Protein AF-Q0UZG3-F1 (afdb_monomer_lite)

Foldseek 3Di:
DVVVVPPDPDDPVDDDDDDDPLVLLVVLQLCQLALVCFDQDDDDCSVVDGGDRNLQQKWKAWDPPPVVVVVVCVVVDDDDDPQRDIFIDGDPVVVVVPPPDDPDDPPPVPVVVVVSRVSPSVNCRVDVVQVVPWDWDFDPVPDGRIITRGNRDNSDDPDDCPDPDPCNCPPPPVLVVQLVVLVVQLVVLVVQCVCLPDDDPDPVVSVVSNVVSVLSNVLSVVSNVLSVCVVVDVVSVVLVVCLVVVVDDPVSVVVVVVVCCSSPVPVVVVVVVVVVPDVPPDD

pLDDT: mean 78.88, std 18.78, range [39.28, 98.25]

Radius of gyration: 29.27 Å; chains: 1; bounding box: 68×39×90 Å

Secondary structure (DSSP, 8-state):
-TTTT---SS-TTS-----STTHHHHHHHHHHHSGGGSPPPPSTTGGG-PPPPGGGGEEEEE----HHHHHHHTTS-S-------EEEEE-HHHHHHHSSS------THHHHHHHHHHHHHHHHHH-HHHHTTSEEEE-TTTTT-EEEE--------SS-SSS--THHHHTTTHHHHHHHHHHHHHHHHHHHHHTTT---SSHHHHHHHHHHHHHHHHHHHHHHHHHHHHHH-HHHHHHHHHHHTT-S-HHHHHHHHHHHHHT-HHHHHHHHHHHS-------

Sequence (283 aa):
MYVIWWHKPRQVASPTILKGEWLGPLAAYMFLASRMSGEAPTGMMYMFRNATPELKKLAYYEETVHEKDIQQMIHRQDTAHTLTSGHFRPRPQLSSATHARIPSSPGPKSGTRAALLQLAVECVNLYPALHSRFIKSTDEASAHMTYFIPYATELVQPHSLDWPNAGLLRRTQSLIMGMVLWGASMAYGAIHVAAWHYFFPTPLEQLLWRLSSVWVTFCAAFWLVTNLLAHAFPIIDRVWVTYNERRLGWLGTFVITILCAICGPYVEVRTMTLCSYNPMEIV

Organism: Phaeosphaeria nodorum (strain SN15 / ATCC MYA-4574 / FGSC 10173) (NCBI:txid321614)

Structure (mmCIF, N/CA/C/O backbone):
data_AF-Q0UZG3-F1
#
_entry.id   AF-Q0UZG3-F1
#
loop_
_atom_site.group_PDB
_atom_site.id
_atom_site.type_symbol
_atom_site.label_atom_id
_atom_site.label_alt_id
_atom_site.label_comp_id
_atom_site.label_asym_id
_atom_site.label_entity_id
_atom_site.label_seq_id
_atom_site.pdbx_PDB_ins_code
_atom_site.Cartn_x
_atom_site.Cartn_y
_atom_site.Cartn_z
_atom_site.occupancy
_atom_site.B_iso_or_equiv
_atom_site.auth_seq_id
_atom_site.auth_comp_id
_atom_site.auth_asym_id
_atom_site.auth_atom_id
_atom_site.pdbx_PDB_model_num
ATOM 1 N N . MET A 1 1 ? 20.096 14.120 2.142 1.00 44.22 1 MET A N 1
ATOM 2 C CA . MET A 1 1 ? 18.627 13.990 2.290 1.00 44.22 1 MET A CA 1
ATOM 3 C C . MET A 1 1 ? 18.217 12.794 3.160 1.00 44.22 1 MET A C 1
ATOM 5 O O . MET A 1 1 ? 17.483 13.010 4.108 1.00 44.22 1 MET A O 1
ATOM 9 N N . TYR A 1 2 ? 18.745 11.576 2.958 1.00 44.53 2 TYR A N 1
ATOM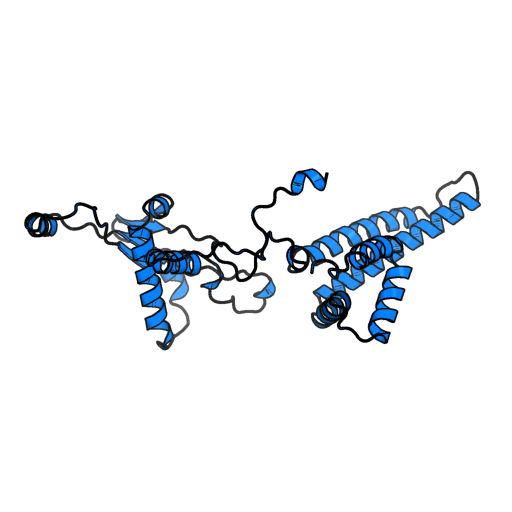 10 C CA . TYR A 1 2 ? 18.396 10.406 3.798 1.00 44.53 2 TYR A CA 1
ATOM 11 C C . TYR A 1 2 ? 18.905 10.432 5.258 1.00 44.53 2 TYR A C 1
ATOM 13 O O . TYR A 1 2 ? 18.284 9.824 6.120 1.00 44.53 2 TYR A O 1
ATOM 21 N N . VAL A 1 3 ? 19.987 11.161 5.560 1.00 48.41 3 VAL A N 1
ATOM 22 C CA . VAL A 1 3 ? 20.580 11.211 6.917 1.00 48.41 3 VAL A CA 1
ATOM 23 C C . VAL A 1 3 ? 19.730 12.027 7.907 1.00 48.41 3 VAL A C 1
ATOM 25 O O . VAL A 1 3 ? 19.720 11.743 9.098 1.00 48.41 3 VAL A O 1
ATOM 28 N N . ILE A 1 4 ? 18.951 12.998 7.418 1.00 50.03 4 ILE A N 1
ATOM 29 C CA . ILE A 1 4 ? 18.130 13.886 8.264 1.00 50.03 4 ILE A CA 1
ATOM 30 C C . ILE A 1 4 ? 16.776 13.233 8.612 1.00 50.03 4 ILE A C 1
ATOM 32 O O . ILE A 1 4 ? 16.142 13.592 9.599 1.00 50.03 4 ILE A O 1
ATOM 36 N N . TRP A 1 5 ? 16.354 12.204 7.866 1.00 49.56 5 TRP A N 1
ATOM 37 C CA . TRP A 1 5 ? 15.102 11.474 8.117 1.00 49.56 5 TRP A CA 1
ATOM 38 C C . TRP A 1 5 ? 15.252 10.338 9.153 1.00 49.56 5 TRP A C 1
ATOM 40 O O . TRP A 1 5 ? 14.301 9.608 9.429 1.00 49.56 5 TRP A O 1
ATOM 50 N N . TRP A 1 6 ? 16.441 10.164 9.743 1.00 51.41 6 TRP A N 1
ATOM 51 C CA . TRP A 1 6 ? 16.773 8.971 10.530 1.00 51.41 6 TRP A CA 1
ATOM 52 C C . TRP A 1 6 ? 16.496 9.059 12.034 1.00 51.41 6 TRP A C 1
ATOM 54 O O . TRP A 1 6 ? 16.733 8.088 12.751 1.00 51.41 6 TRP A O 1
ATOM 64 N N . HIS A 1 7 ? 15.906 10.146 12.537 1.00 48.81 7 HIS A N 1
ATOM 65 C CA . HIS A 1 7 ? 15.371 10.140 13.902 1.00 48.81 7 HIS A CA 1
ATOM 66 C C . HIS A 1 7 ? 13.991 9.455 13.937 1.00 48.81 7 HIS A C 1
ATOM 68 O O . HIS A 1 7 ? 12.989 10.022 14.366 1.00 48.81 7 HIS A O 1
ATOM 74 N N . LYS A 1 8 ? 13.915 8.218 13.425 1.00 49.41 8 LYS A N 1
ATOM 75 C CA . LYS A 1 8 ? 12.690 7.414 13.455 1.00 49.41 8 LYS A CA 1
ATOM 76 C C . LYS A 1 8 ? 12.519 6.857 14.878 1.00 49.41 8 LYS A C 1
ATOM 78 O O . LYS A 1 8 ? 13.442 6.212 15.382 1.00 49.41 8 LYS A O 1
ATOM 83 N N . PRO A 1 9 ? 11.393 7.107 15.565 1.00 47.41 9 PRO A N 1
ATOM 84 C CA . PRO A 1 9 ? 11.211 6.650 16.936 1.00 47.41 9 PRO A CA 1
ATOM 85 C C . PRO A 1 9 ? 11.153 5.112 16.992 1.00 47.41 9 PRO A C 1
ATOM 87 O O . PRO A 1 9 ? 10.310 4.498 16.348 1.00 47.41 9 PRO A O 1
ATOM 90 N N . ARG A 1 10 ? 12.073 4.541 17.786 1.00 50.75 10 ARG A N 1
ATOM 91 C CA . ARG A 1 10 ? 12.130 3.183 18.379 1.00 50.75 10 ARG A CA 1
ATOM 92 C C . ARG A 1 10 ? 11.999 1.976 17.434 1.00 50.75 10 ARG A C 1
ATOM 94 O O . ARG A 1 10 ? 10.920 1.634 16.982 1.00 50.75 10 ARG A O 1
ATOM 101 N N . GLN A 1 11 ? 13.126 1.285 17.230 1.00 53.44 11 GLN A N 1
ATOM 102 C CA . GLN A 1 11 ? 13.295 0.015 16.502 1.00 53.44 11 GLN A CA 1
ATOM 103 C C . GLN A 1 11 ? 12.205 -1.041 16.818 1.00 53.44 11 GLN A C 1
ATOM 105 O O . GLN A 1 11 ? 11.865 -1.235 17.981 1.00 53.44 11 GLN A O 1
ATOM 110 N N . VAL A 1 12 ? 11.741 -1.805 15.809 1.00 56.28 12 VAL A N 1
ATOM 111 C CA . VAL A 1 12 ? 10.801 -2.957 15.969 1.00 56.28 12 VAL A CA 1
ATOM 112 C C . VAL A 1 12 ? 11.278 -3.960 17.002 1.00 56.28 12 VAL A C 1
ATOM 114 O O . VAL A 1 12 ? 10.461 -4.607 17.645 1.00 56.28 12 VAL A O 1
ATOM 117 N N . ALA A 1 13 ? 12.599 -4.096 17.135 1.00 62.50 13 ALA A N 1
ATOM 118 C CA . ALA A 1 13 ? 13.224 -5.011 18.077 1.00 62.50 13 ALA A CA 1
ATOM 119 C C . ALA A 1 13 ? 12.830 -4.720 19.536 1.00 62.50 13 ALA A C 1
ATOM 121 O O . ALA A 1 13 ? 12.909 -5.612 20.374 1.00 62.50 13 ALA A O 1
ATOM 122 N N . SER A 1 14 ? 12.349 -3.505 19.821 1.00 71.88 14 SER A N 1
ATOM 123 C CA . SER A 1 14 ? 11.970 -3.064 21.160 1.00 71.88 14 SER A CA 1
ATOM 124 C C . SER A 1 14 ? 10.555 -2.473 21.151 1.00 71.88 14 SER A C 1
ATOM 126 O O . SER A 1 14 ? 10.398 -1.250 21.259 1.00 71.88 14 SER A O 1
ATOM 128 N N . PRO A 1 15 ? 9.502 -3.303 20.999 1.00 77.88 15 PRO A N 1
ATOM 129 C CA . PRO A 1 15 ? 8.129 -2.819 21.047 1.00 77.88 15 PRO A CA 1
ATOM 130 C C . PRO A 1 15 ? 7.853 -2.171 22.408 1.00 77.88 15 PRO A C 1
ATOM 132 O O . PRO A 1 15 ? 8.306 -2.646 23.449 1.00 77.88 15 PRO A O 1
ATOM 135 N N . THR A 1 16 ? 7.084 -1.080 22.417 1.00 80.94 16 THR A N 1
ATOM 136 C CA . THR A 1 16 ? 6.602 -0.520 23.686 1.00 80.94 16 THR A CA 1
ATOM 137 C C . THR A 1 16 ? 5.481 -1.416 24.194 1.00 80.94 16 THR A C 1
ATOM 139 O O . THR A 1 16 ? 4.384 -1.421 23.642 1.00 80.94 16 THR A O 1
ATOM 142 N N . ILE A 1 17 ? 5.781 -2.216 25.217 1.00 86.88 17 ILE A N 1
ATOM 143 C CA . ILE A 1 17 ? 4.813 -3.133 25.814 1.00 86.88 17 ILE A CA 1
ATOM 144 C C . ILE A 1 17 ? 3.912 -2.329 26.750 1.00 86.88 17 ILE A C 1
ATOM 146 O O . ILE A 1 17 ? 4.355 -1.860 27.797 1.00 86.88 17 ILE A O 1
ATOM 150 N N . LEU A 1 18 ? 2.646 -2.178 26.369 1.00 87.75 18 LEU A N 1
ATOM 151 C CA . LEU A 1 18 ? 1.618 -1.615 27.239 1.00 87.75 18 LEU A CA 1
ATOM 152 C C . LEU A 1 18 ? 1.095 -2.724 28.161 1.00 87.75 18 LEU A C 1
ATOM 154 O O . LEU A 1 18 ? 0.822 -3.831 27.700 1.00 87.75 18 LEU A O 1
ATOM 158 N N . LYS A 1 19 ? 0.987 -2.443 29.462 1.00 93.88 19 LYS A N 1
ATOM 159 C CA . LYS A 1 19 ? 0.453 -3.367 30.474 1.00 93.88 19 LYS A CA 1
ATOM 160 C C . LYS A 1 19 ? -0.445 -2.597 31.443 1.00 93.88 19 LYS A C 1
ATOM 162 O O . LYS A 1 19 ? -0.119 -1.467 31.801 1.00 93.88 19 LYS A O 1
ATOM 167 N N . GLY A 1 20 ? -1.534 -3.224 31.877 1.00 93.75 20 GLY A N 1
ATOM 168 C CA . GLY A 1 20 ? -2.458 -2.687 32.878 1.00 93.75 20 GLY A CA 1
ATOM 169 C C . GLY A 1 20 ? -3.919 -2.990 32.551 1.00 93.75 20 GLY A C 1
ATOM 170 O O . GLY A 1 20 ? -4.253 -3.251 31.398 1.00 93.75 20 GLY A O 1
ATOM 171 N N . GLU A 1 21 ? -4.785 -2.916 33.562 1.00 93.81 21 GLU A N 1
ATOM 172 C CA . GLU A 1 21 ? -6.231 -3.178 33.432 1.00 93.81 21 GLU A CA 1
ATOM 173 C C . GLU A 1 21 ? -6.920 -2.206 32.456 1.00 93.81 21 GLU A C 1
ATOM 175 O O . GLU A 1 21 ? -7.799 -2.593 31.691 1.00 93.81 21 GLU A O 1
ATOM 180 N N . TRP A 1 22 ? -6.435 -0.960 32.379 1.00 93.06 22 TRP A N 1
ATOM 181 C CA . TRP A 1 22 ? -6.925 0.066 31.448 1.00 93.06 22 TRP A CA 1
ATOM 182 C C . TRP A 1 22 ? -6.746 -0.298 29.965 1.00 93.06 22 TRP A C 1
ATOM 184 O O . TRP A 1 22 ? -7.403 0.275 29.090 1.00 93.06 22 TRP A O 1
ATOM 194 N N . LEU A 1 23 ? -5.854 -1.248 29.661 1.00 95.12 23 LEU A N 1
ATOM 195 C CA . LEU A 1 23 ? -5.542 -1.636 28.292 1.00 95.12 23 LEU A CA 1
ATOM 196 C C . LEU A 1 23 ? -6.683 -2.419 27.642 1.00 95.12 23 LEU A C 1
ATOM 198 O O . LEU A 1 23 ? -6.891 -2.270 26.442 1.00 95.12 23 LEU A O 1
ATOM 202 N N . GLY A 1 24 ? -7.420 -3.234 28.401 1.00 96.00 24 GLY A N 1
ATOM 203 C CA . GLY A 1 24 ? -8.529 -4.036 27.874 1.00 96.00 24 GLY A CA 1
ATOM 204 C C . GLY A 1 24 ? -9.625 -3.168 27.243 1.00 96.00 24 GLY A C 1
ATOM 205 O O . GLY A 1 24 ? -9.886 -3.310 26.042 1.00 96.00 24 GLY A O 1
ATOM 206 N N . PRO A 1 25 ? -10.205 -2.218 28.002 1.00 96.75 25 PRO A N 1
ATOM 207 C CA . PRO A 1 25 ? -11.155 -1.234 27.489 1.00 96.75 25 PRO A CA 1
ATOM 208 C C . PRO A 1 25 ? -10.619 -0.464 26.278 1.00 96.75 25 PRO A C 1
ATOM 210 O O . PRO A 1 25 ? -11.287 -0.370 25.244 1.00 96.75 25 PRO A O 1
ATOM 213 N N . LEU A 1 26 ? -9.381 0.038 26.367 1.00 95.62 26 LEU A N 1
ATOM 214 C CA . LEU A 1 26 ? -8.769 0.807 25.285 1.00 95.62 26 LEU A CA 1
ATOM 215 C C . LEU A 1 26 ? -8.585 -0.024 24.011 1.00 95.62 26 LEU A C 1
ATOM 217 O O . LEU A 1 26 ? -8.937 0.431 22.924 1.00 95.62 26 LEU A O 1
ATOM 221 N N . ALA A 1 27 ? -8.085 -1.252 24.129 1.00 95.69 27 ALA A N 1
ATOM 222 C CA . ALA A 1 27 ? -7.891 -2.155 23.001 1.00 95.69 27 ALA A CA 1
ATOM 223 C C . ALA A 1 27 ? -9.225 -2.538 22.348 1.00 95.69 27 ALA A C 1
ATOM 225 O O . ALA A 1 27 ? -9.310 -2.563 21.119 1.00 95.69 27 ALA A O 1
ATOM 226 N N . ALA A 1 28 ? -10.275 -2.776 23.142 1.00 96.19 28 ALA A N 1
ATOM 227 C CA . ALA A 1 28 ? -11.617 -3.044 22.633 1.00 96.19 28 ALA A CA 1
ATOM 228 C C . ALA A 1 28 ? -12.162 -1.852 21.830 1.00 96.19 28 ALA A C 1
ATOM 230 O O . ALA A 1 28 ? -12.617 -2.033 20.696 1.00 96.19 28 ALA A O 1
ATOM 231 N N . TYR A 1 29 ? -12.042 -0.629 22.362 1.00 96.44 29 TYR A N 1
ATOM 232 C CA . TYR A 1 29 ? -12.427 0.588 21.645 1.00 96.44 29 TYR A CA 1
ATOM 233 C C . TYR A 1 29 ? -11.624 0.754 20.349 1.00 96.44 29 TYR A C 1
ATOM 235 O O . TYR A 1 29 ? -12.204 0.941 19.277 1.00 96.44 29 TYR A O 1
ATOM 243 N N . MET A 1 30 ? -10.293 0.641 20.417 1.00 95.62 30 MET A N 1
ATOM 244 C CA . MET A 1 30 ? -9.413 0.772 19.253 1.00 95.62 30 MET A CA 1
ATOM 245 C C . MET A 1 30 ? -9.752 -0.265 18.175 1.00 95.62 30 MET A C 1
ATOM 247 O O . MET A 1 30 ? -9.819 0.080 16.994 1.00 95.62 30 MET A O 1
ATOM 251 N N . PHE A 1 31 ? -10.014 -1.517 18.558 1.00 95.62 31 PHE A N 1
ATOM 252 C CA . PHE A 1 31 ? -10.421 -2.582 17.643 1.00 95.62 31 PHE A CA 1
ATOM 253 C C . PHE A 1 31 ? -11.754 -2.265 16.948 1.00 95.62 31 PHE A C 1
ATOM 255 O O . PHE A 1 31 ? -11.829 -2.324 15.718 1.00 95.62 31 PHE A O 1
ATOM 262 N N . LEU A 1 32 ? -12.782 -1.862 17.705 1.00 95.75 32 LEU A N 1
ATOM 263 C CA . LEU A 1 32 ? -14.107 -1.510 17.174 1.00 95.75 32 LEU A CA 1
ATOM 264 C C . LEU A 1 32 ? -14.084 -0.257 16.288 1.00 95.75 32 LEU A C 1
ATOM 266 O O . LEU A 1 32 ? -14.815 -0.181 15.296 1.00 95.75 32 LEU A O 1
ATOM 270 N N . ALA A 1 33 ? -13.236 0.720 16.617 1.00 95.38 33 ALA A N 1
ATOM 271 C CA . ALA A 1 33 ? -13.012 1.920 15.811 1.00 95.38 33 ALA A CA 1
ATOM 272 C C . ALA A 1 33 ? -12.325 1.608 14.472 1.00 95.38 33 ALA A C 1
ATOM 274 O O . ALA A 1 33 ? -12.492 2.357 13.506 1.00 95.38 33 ALA A O 1
ATOM 275 N N . SER A 1 34 ? -11.598 0.490 14.409 1.00 94.62 34 SER A N 1
ATOM 276 C CA . SER A 1 34 ? -10.757 0.099 13.282 1.00 94.62 34 SER A CA 1
ATOM 277 C C . SER A 1 34 ? -11.448 -0.852 12.318 1.00 94.62 34 SER A C 1
ATOM 279 O O . SER A 1 34 ? -12.380 -1.582 12.654 1.00 94.62 34 SER A O 1
ATOM 281 N N . ARG A 1 35 ? -10.931 -0.902 11.089 1.00 91.12 35 ARG A N 1
ATOM 282 C CA . ARG A 1 35 ? -11.469 -1.736 10.004 1.00 91.12 35 ARG A CA 1
ATOM 283 C C . ARG A 1 35 ? -11.391 -3.234 10.286 1.00 91.12 35 ARG A C 1
ATOM 285 O O . ARG A 1 35 ? -12.122 -3.993 9.664 1.00 91.12 35 ARG A O 1
ATOM 292 N N . MET A 1 36 ? -10.536 -3.638 11.224 1.00 90.00 36 MET A N 1
ATOM 293 C CA . MET A 1 36 ? -10.399 -5.024 11.673 1.00 90.00 36 MET A CA 1
ATOM 294 C C . MET A 1 36 ? -11.664 -5.592 12.319 1.00 90.00 36 MET A C 1
ATOM 296 O O . MET A 1 36 ? -11.883 -6.794 12.224 1.00 90.00 36 MET A O 1
ATOM 300 N N . SER A 1 37 ? -12.487 -4.753 12.955 1.00 92.62 37 SER A N 1
ATOM 301 C CA . SER A 1 37 ? -13.791 -5.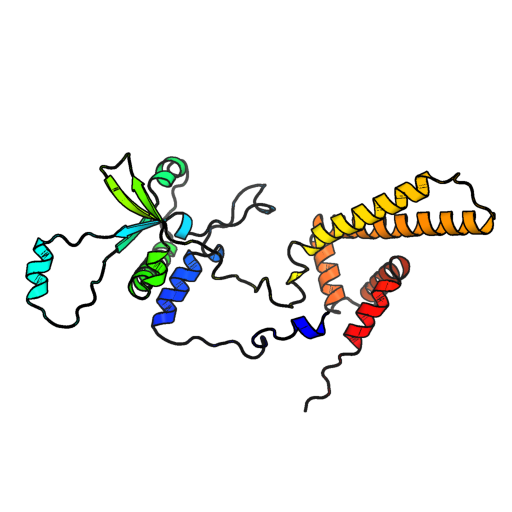186 13.472 1.00 92.62 37 SER A CA 1
ATOM 302 C C . SER A 1 37 ? -14.832 -5.356 12.363 1.00 92.62 37 SER A C 1
ATOM 304 O O . SER A 1 37 ? -15.799 -6.092 12.517 1.00 92.62 37 SER A O 1
ATOM 306 N N . GLY A 1 38 ? -14.644 -4.679 11.229 1.00 89.06 38 GLY A N 1
ATOM 307 C CA . GLY A 1 38 ? -15.609 -4.656 10.143 1.00 89.06 38 GLY A CA 1
ATOM 308 C C . GLY A 1 38 ? -15.730 -5.989 9.410 1.00 89.06 38 GLY A C 1
ATOM 309 O O . GLY A 1 38 ? -14.743 -6.673 9.145 1.00 89.06 38 GLY A O 1
ATOM 310 N N . GLU A 1 39 ? -16.949 -6.313 8.988 1.00 85.69 39 GLU A N 1
ATOM 311 C CA . GLU A 1 39 ? -17.186 -7.418 8.061 1.00 85.69 39 GLU A CA 1
ATOM 312 C C . GLU A 1 39 ? -16.514 -7.132 6.712 1.00 85.69 39 GLU A C 1
ATOM 314 O O . GLU A 1 39 ? -16.571 -6.009 6.190 1.00 85.69 39 GLU A O 1
ATOM 319 N N . ALA A 1 40 ? -15.878 -8.157 6.139 1.00 80.12 40 ALA A N 1
ATOM 320 C CA . ALA A 1 40 ? -15.316 -8.059 4.802 1.00 80.12 40 ALA A CA 1
ATOM 321 C C . ALA A 1 40 ? -16.447 -7.762 3.800 1.00 80.12 40 ALA A C 1
ATOM 323 O O . ALA A 1 40 ? -17.489 -8.423 3.849 1.00 80.12 40 ALA A O 1
ATOM 324 N N . PRO A 1 41 ? -16.277 -6.777 2.899 1.00 82.25 41 PRO A N 1
ATOM 325 C CA . PRO A 1 41 ? -17.299 -6.478 1.908 1.00 82.25 41 PRO A CA 1
ATOM 326 C C . PRO A 1 41 ? -17.546 -7.713 1.039 1.00 82.25 41 PRO A C 1
ATOM 328 O O . PRO A 1 41 ? -16.608 -8.341 0.555 1.00 82.25 41 PRO A O 1
ATOM 331 N N . THR A 1 42 ? -18.812 -8.060 0.839 1.00 78.88 42 THR A N 1
ATOM 332 C CA . THR A 1 42 ? -19.225 -9.154 -0.042 1.00 78.88 42 THR A CA 1
ATOM 333 C C . THR A 1 42 ? -19.537 -8.624 -1.446 1.00 78.88 42 THR A C 1
ATOM 335 O O . THR A 1 42 ? -19.927 -7.468 -1.623 1.00 78.88 42 THR A O 1
ATOM 338 N N . GLY A 1 43 ? -19.359 -9.468 -2.466 1.00 82.25 43 GLY A N 1
ATOM 339 C CA . GLY A 1 43 ? -19.699 -9.160 -3.862 1.00 82.25 43 GLY A CA 1
ATOM 340 C C . GLY A 1 43 ? -18.505 -8.811 -4.754 1.00 82.25 43 GLY A C 1
ATOM 341 O O . GLY A 1 43 ? -17.383 -8.673 -4.291 1.00 82.25 43 GLY A O 1
ATOM 342 N N . MET A 1 44 ? -18.753 -8.663 -6.059 1.00 74.44 44 MET A N 1
ATOM 343 C CA . MET A 1 44 ? -17.720 -8.601 -7.111 1.00 74.44 44 MET A CA 1
ATOM 344 C C . MET A 1 44 ? -16.714 -7.441 -6.965 1.00 74.44 44 MET A C 1
ATOM 346 O O . MET A 1 44 ? -15.578 -7.548 -7.409 1.00 74.44 44 MET A O 1
ATOM 350 N N . MET A 1 45 ? -17.102 -6.355 -6.289 1.00 70.94 45 MET A N 1
ATOM 351 C CA . MET A 1 45 ? -16.257 -5.173 -6.058 1.00 70.94 45 MET A CA 1
ATOM 352 C C . MET A 1 45 ? -15.510 -5.198 -4.712 1.00 70.94 45 MET A C 1
ATOM 354 O O . MET A 1 45 ? -14.989 -4.167 -4.281 1.00 70.94 45 MET A O 1
ATOM 358 N N . TYR A 1 46 ? -15.454 -6.343 -4.020 1.00 74.75 46 TYR A N 1
ATOM 359 C CA . TYR A 1 46 ? -14.799 -6.447 -2.709 1.00 74.75 46 TYR A CA 1
ATOM 360 C C . TYR A 1 46 ? -13.318 -6.046 -2.740 1.00 74.75 46 TYR A C 1
ATOM 362 O O . TYR A 1 46 ? -12.811 -5.516 -1.757 1.00 74.75 46 TYR A O 1
ATOM 370 N N . MET A 1 47 ? -12.646 -6.230 -3.881 1.00 64.38 47 MET A N 1
ATOM 371 C CA . MET A 1 47 ? -11.233 -5.890 -4.067 1.00 64.38 47 MET A CA 1
ATOM 372 C C . MET A 1 47 ? -10.949 -4.384 -3.921 1.00 64.38 47 MET A C 1
ATOM 374 O O . MET A 1 47 ? -9.855 -4.003 -3.517 1.00 64.38 47 MET A O 1
ATOM 378 N N . PHE A 1 48 ? -11.938 -3.528 -4.195 1.00 73.50 48 PHE A N 1
ATOM 379 C CA . PHE A 1 48 ? -11.800 -2.067 -4.135 1.00 73.50 48 PHE A CA 1
ATOM 380 C C . PHE A 1 48 ? -12.467 -1.448 -2.907 1.00 73.50 48 PHE A C 1
ATOM 382 O O . PHE A 1 48 ? -12.405 -0.234 -2.707 1.00 73.50 48 PHE A O 1
ATOM 389 N N . ARG A 1 49 ? -13.149 -2.260 -2.090 1.00 74.94 49 ARG A N 1
ATOM 390 C CA . ARG A 1 49 ? -13.883 -1.781 -0.924 1.00 74.94 49 ARG A CA 1
ATOM 391 C C . ARG A 1 49 ? -13.184 -2.158 0.364 1.00 74.94 49 ARG A C 1
ATOM 393 O O . ARG A 1 49 ? -12.731 -3.271 0.592 1.00 74.94 49 ARG A O 1
ATOM 400 N N . ASN A 1 50 ? -13.167 -1.176 1.243 1.00 82.00 50 ASN A N 1
ATOM 401 C CA . ASN A 1 50 ? -12.580 -1.277 2.554 1.00 82.00 50 ASN A CA 1
ATOM 402 C C . ASN A 1 50 ? -13.652 -1.703 3.568 1.00 82.00 50 ASN A C 1
ATOM 404 O O . ASN A 1 50 ? -14.741 -1.130 3.572 1.00 82.00 50 ASN A O 1
ATOM 408 N N . ALA A 1 51 ? -13.351 -2.689 4.426 1.00 87.12 51 ALA A N 1
ATOM 409 C CA . ALA A 1 51 ? -14.239 -3.079 5.526 1.00 87.12 51 ALA A CA 1
ATOM 410 C C . ALA A 1 51 ? -14.597 -1.857 6.388 1.00 87.12 51 ALA A C 1
ATOM 412 O O . ALA A 1 51 ? -13.720 -1.067 6.751 1.00 87.12 51 ALA A O 1
ATOM 413 N N . THR A 1 52 ? -15.885 -1.682 6.683 1.00 89.62 52 THR A N 1
ATOM 414 C CA . THR A 1 52 ? -16.383 -0.573 7.505 1.00 89.62 52 THR A CA 1
ATOM 415 C C . THR A 1 52 ? -16.266 -0.937 8.986 1.00 89.62 52 THR A C 1
ATOM 417 O O . THR A 1 52 ? -16.864 -1.947 9.365 1.00 89.62 52 THR A O 1
ATOM 420 N N . PRO A 1 53 ? -15.577 -0.137 9.822 1.00 93.06 53 PRO A N 1
ATOM 421 C CA . PRO A 1 53 ? -15.474 -0.398 11.259 1.00 93.06 53 PRO A CA 1
ATOM 422 C C . PRO A 1 53 ? -16.843 -0.557 11.923 1.00 93.06 53 PRO A C 1
ATOM 424 O O . PRO A 1 53 ? -17.781 0.166 11.570 1.00 93.06 53 PRO A O 1
ATOM 427 N N . GLU A 1 54 ? -16.960 -1.456 12.902 1.00 92.88 54 GLU A N 1
ATOM 428 C CA . GLU A 1 54 ? -18.221 -1.671 13.623 1.00 92.88 54 GLU A CA 1
ATOM 429 C C . GLU A 1 54 ? -18.708 -0.399 14.309 1.00 92.88 54 GLU A C 1
ATOM 431 O O . GLU A 1 54 ? -19.888 -0.062 14.213 1.00 92.8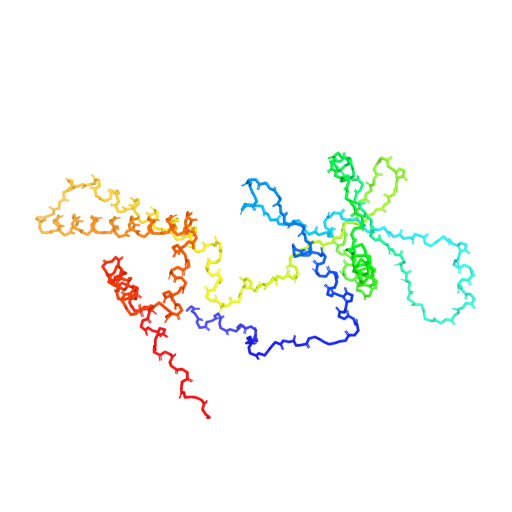8 54 GLU A O 1
ATOM 436 N N . LEU A 1 55 ? -17.798 0.359 14.921 1.00 94.06 55 LEU A N 1
ATOM 437 C CA . LEU A 1 55 ? -18.131 1.579 15.651 1.00 94.06 55 LEU A CA 1
ATOM 438 C C . LEU A 1 55 ? -18.790 2.641 14.755 1.00 94.06 55 LEU A C 1
ATOM 440 O O . LEU A 1 55 ? -19.626 3.412 15.216 1.00 94.06 55 LEU A O 1
ATOM 444 N N . LYS A 1 56 ? -18.507 2.632 13.443 1.00 93.62 56 LYS A N 1
ATOM 445 C CA . LYS A 1 56 ? -19.145 3.533 12.467 1.00 93.62 56 LYS A CA 1
ATOM 446 C C . LYS A 1 56 ? -20.639 3.232 12.272 1.00 93.62 56 LYS A C 1
ATOM 448 O O . LYS A 1 56 ? -21.389 4.126 11.883 1.00 93.62 56 LYS A O 1
ATOM 453 N N . LYS A 1 57 ? -21.071 1.995 12.543 1.00 93.06 57 LYS A N 1
ATOM 454 C CA . LYS A 1 57 ? -22.478 1.558 12.489 1.00 93.06 57 LYS A CA 1
ATOM 455 C C . LYS A 1 57 ? -23.244 1.896 13.778 1.00 93.06 57 LYS A C 1
ATOM 457 O O . LYS A 1 57 ? -24.467 1.763 13.816 1.00 93.06 57 LYS A O 1
ATOM 462 N N . LEU A 1 58 ? -22.534 2.321 14.823 1.00 94.69 58 LEU A N 1
ATOM 463 C CA . LEU A 1 58 ? -23.074 2.567 16.154 1.00 94.69 58 LEU A CA 1
ATOM 464 C C . LEU A 1 58 ? -23.177 4.071 16.449 1.00 94.69 58 LEU A C 1
ATOM 466 O O . LEU A 1 58 ? -22.595 4.922 15.766 1.00 94.69 58 LEU A O 1
ATOM 470 N N . ALA A 1 59 ? -23.964 4.376 17.470 1.00 95.00 59 ALA A N 1
ATOM 471 C CA . ALA A 1 59 ? -24.099 5.664 18.123 1.00 95.00 59 ALA A CA 1
ATOM 472 C C . ALA A 1 59 ? -24.030 5.441 19.639 1.00 95.00 59 ALA A C 1
ATOM 474 O O . ALA A 1 59 ? -24.484 4.408 20.136 1.00 95.00 59 ALA A O 1
ATOM 475 N N . TYR A 1 60 ? -23.427 6.385 20.349 1.00 95.19 60 TYR A N 1
ATOM 476 C CA . TYR A 1 60 ? -23.350 6.406 21.802 1.00 95.19 60 TYR A CA 1
ATOM 477 C C . TYR A 1 60 ? -24.512 7.226 22.355 1.00 95.19 60 TYR A C 1
ATOM 479 O O . TYR A 1 60 ? -24.749 8.350 21.906 1.00 95.19 60 TYR A O 1
ATOM 487 N N . TYR A 1 61 ? -25.241 6.656 23.304 1.00 92.81 61 TYR A N 1
ATOM 488 C CA . TYR A 1 61 ? -26.363 7.299 23.972 1.00 92.81 61 TYR A CA 1
ATOM 489 C C . TYR A 1 61 ? -25.991 7.505 25.426 1.00 92.81 61 TYR A C 1
ATOM 491 O O . TYR A 1 61 ? -25.579 6.563 26.100 1.00 92.81 61 TYR A O 1
ATOM 499 N N . GLU A 1 62 ? -26.123 8.741 25.879 1.00 91.44 62 GLU A N 1
ATOM 500 C CA . GLU A 1 62 ? -25.887 9.107 27.266 1.00 91.44 62 GLU A CA 1
ATOM 501 C C . GLU A 1 62 ? -27.193 8.927 28.038 1.00 91.44 62 GLU A C 1
ATOM 503 O O . GLU A 1 62 ? -28.248 9.410 27.617 1.00 91.44 62 GLU A O 1
ATOM 508 N N . GLU A 1 63 ? -27.148 8.191 29.143 1.00 83.62 63 GLU A N 1
ATOM 509 C CA . GLU A 1 63 ? -28.283 8.093 30.047 1.00 83.62 63 GLU A CA 1
ATOM 510 C C . GLU A 1 63 ? -28.280 9.341 30.920 1.00 83.62 63 GLU A C 1
ATOM 512 O O . GLU A 1 63 ? -27.428 9.526 31.789 1.00 83.62 63 GLU A O 1
ATOM 517 N N . THR A 1 64 ? -29.248 10.225 30.688 1.00 71.81 64 THR A N 1
ATOM 518 C CA . THR A 1 64 ? -29.536 11.295 31.637 1.00 71.81 64 THR A CA 1
ATOM 519 C C . THR A 1 64 ? -30.047 10.639 32.912 1.00 71.81 64 THR A C 1
ATOM 521 O O . THR A 1 64 ? -31.212 10.236 32.969 1.00 71.81 64 THR A O 1
ATOM 524 N N . VAL A 1 65 ? -29.176 10.492 33.912 1.00 65.56 65 VAL A N 1
ATOM 525 C CA . VAL A 1 65 ? -29.576 10.048 35.249 1.00 65.56 65 VAL A CA 1
ATOM 526 C C . VAL A 1 65 ? -30.677 10.994 35.712 1.00 65.56 65 VAL A C 1
ATOM 528 O O . VAL A 1 65 ? -30.467 12.201 35.836 1.00 65.56 65 VAL A O 1
ATOM 531 N N . HIS A 1 66 ? -31.885 10.459 35.868 1.00 61.06 66 HIS A N 1
ATOM 532 C CA . HIS A 1 66 ? -33.032 11.260 36.251 1.00 61.06 66 HIS A CA 1
ATOM 533 C C . HIS A 1 66 ? -32.806 11.747 37.687 1.00 61.06 66 HIS A C 1
ATOM 535 O O . HIS A 1 66 ? -32.407 10.979 38.558 1.00 61.06 66 HIS A O 1
ATOM 541 N N . GLU A 1 67 ? -33.067 13.026 37.943 1.00 54.66 67 GLU A N 1
ATOM 542 C CA . GLU A 1 67 ? -32.762 13.737 39.198 1.00 54.66 67 GLU A CA 1
ATOM 543 C C . GLU A 1 67 ? -33.290 13.037 40.473 1.00 54.66 67 GLU A C 1
ATOM 545 O O . GLU A 1 67 ? -32.763 13.225 41.569 1.00 54.66 67 GLU A O 1
ATOM 550 N N . LYS A 1 68 ? -34.286 12.154 40.326 1.00 56.41 68 LYS A N 1
ATOM 551 C CA . LYS A 1 68 ? -34.853 11.335 41.407 1.00 56.41 68 LYS A CA 1
ATOM 552 C C . LYS A 1 68 ? -33.910 10.239 41.927 1.00 56.41 68 LYS A C 1
ATOM 554 O O . LYS A 1 68 ? -33.945 9.953 43.120 1.00 56.41 68 LYS A O 1
ATOM 559 N N . ASP A 1 69 ? -33.034 9.687 41.089 1.00 58.66 69 ASP A N 1
ATOM 560 C CA . ASP A 1 69 ? -32.048 8.675 41.507 1.00 58.66 69 ASP A CA 1
ATOM 561 C C . ASP A 1 69 ? -30.823 9.320 42.176 1.00 58.66 69 ASP A C 1
ATOM 563 O O . ASP A 1 69 ? -30.180 8.733 43.050 1.00 58.66 69 ASP A O 1
ATOM 567 N N . ILE A 1 70 ? -30.547 10.583 41.832 1.00 60.66 70 ILE A N 1
ATOM 568 C CA . ILE A 1 70 ? -29.460 11.379 42.412 1.00 60.66 70 ILE A CA 1
ATOM 569 C C . ILE A 1 70 ? -29.699 11.599 43.914 1.00 60.66 70 ILE A C 1
ATOM 571 O O . ILE A 1 70 ? -28.763 11.484 44.704 1.00 60.66 70 ILE A O 1
ATOM 575 N N . GLN A 1 71 ? -30.948 11.817 44.346 1.00 57.66 71 GLN A N 1
ATOM 576 C CA . GLN A 1 71 ? -31.268 11.968 45.773 1.00 57.66 71 GLN A CA 1
ATOM 577 C C . GLN A 1 71 ? -31.031 10.690 46.594 1.00 57.66 71 GLN A C 1
ATOM 579 O O . GLN A 1 71 ? -30.658 10.786 47.762 1.00 57.66 71 GLN A O 1
ATOM 584 N N . GLN A 1 72 ? -31.177 9.499 46.001 1.00 60.19 72 GLN A N 1
ATOM 585 C CA . GLN A 1 72 ? -30.841 8.239 46.677 1.00 60.19 72 GLN A CA 1
ATOM 586 C C . GLN A 1 72 ? -29.331 7.951 46.673 1.00 60.19 72 GLN A C 1
ATOM 588 O O . GLN A 1 72 ? -28.820 7.386 47.641 1.00 60.19 72 GLN A O 1
ATOM 593 N N . MET A 1 73 ? -28.594 8.372 45.638 1.00 54.97 73 MET A N 1
ATOM 594 C CA . MET A 1 73 ? -27.131 8.222 45.577 1.00 54.97 73 MET A CA 1
ATOM 595 C C . MET A 1 73 ? -26.368 9.199 46.481 1.00 54.97 73 MET A C 1
ATOM 597 O O . MET A 1 73 ? -25.332 8.820 47.022 1.00 54.97 73 MET A O 1
ATOM 601 N N . ILE A 1 74 ? -26.877 10.415 46.713 1.00 57.47 74 ILE A N 1
ATOM 602 C CA . ILE A 1 74 ? -26.232 11.415 47.590 1.00 57.47 74 ILE A CA 1
ATOM 603 C C . ILE A 1 74 ? -26.054 10.899 49.029 1.00 57.47 74 ILE A C 1
ATOM 605 O O . ILE A 1 74 ? -25.128 11.320 49.720 1.00 57.47 74 ILE A O 1
ATOM 609 N N . HIS A 1 75 ? -26.866 9.935 49.479 1.00 54.56 75 HIS A N 1
ATOM 610 C CA . HIS A 1 75 ? -26.710 9.365 50.819 1.00 54.56 75 HIS A CA 1
ATOM 611 C C . HIS A 1 75 ? -25.564 8.340 50.939 1.00 54.56 75 HIS A C 1
ATOM 613 O O . HIS A 1 75 ? -25.240 7.903 52.042 1.00 54.56 75 HIS A O 1
ATOM 619 N N . ARG A 1 76 ? -24.920 7.974 49.825 1.00 55.66 76 ARG A N 1
ATOM 620 C CA . ARG A 1 76 ? -23.817 7.010 49.754 1.00 55.66 76 ARG A CA 1
ATOM 621 C C . ARG A 1 76 ? -22.534 7.731 49.319 1.00 55.66 76 ARG A C 1
ATOM 623 O O . ARG A 1 76 ? -22.016 7.515 48.230 1.00 55.66 76 ARG A O 1
ATOM 630 N N . GLN A 1 77 ? -22.063 8.649 50.162 1.00 53.75 77 GLN A N 1
ATOM 631 C CA . GLN A 1 77 ? -20.784 9.339 49.978 1.00 53.75 77 GLN A CA 1
ATOM 632 C C . GLN A 1 77 ? -19.629 8.332 50.002 1.00 53.75 77 GLN A C 1
ATOM 634 O O . GLN A 1 77 ? -19.330 7.770 51.047 1.00 53.75 77 GLN A O 1
ATOM 639 N N . ASP A 1 78 ? -19.004 8.108 48.847 1.00 47.69 78 ASP A N 1
ATOM 640 C CA . ASP A 1 78 ? -17.567 8.327 48.667 1.00 47.69 78 ASP A CA 1
ATOM 641 C C . ASP A 1 78 ? -17.202 8.259 47.172 1.00 47.69 78 ASP A C 1
ATOM 643 O O . ASP A 1 78 ? -17.680 7.407 46.426 1.00 47.69 78 ASP A O 1
ATOM 647 N N . THR A 1 79 ? -16.324 9.172 46.741 1.00 49.62 79 THR A N 1
ATOM 648 C CA . THR A 1 79 ? -15.770 9.374 45.378 1.00 49.62 79 THR A CA 1
ATOM 649 C C . THR A 1 79 ? -16.708 9.926 44.290 1.00 49.62 79 THR A C 1
ATOM 651 O O . THR A 1 79 ? -17.301 9.214 43.484 1.00 49.62 79 THR A O 1
ATOM 654 N N . ALA A 1 80 ? -16.743 11.260 44.202 1.00 44.34 80 ALA A N 1
ATOM 655 C CA . ALA A 1 80 ? -17.335 12.017 43.104 1.00 44.34 80 ALA A CA 1
ATOM 656 C C . ALA A 1 80 ? -16.462 11.959 41.833 1.00 44.34 80 ALA A C 1
ATOM 658 O O . ALA A 1 80 ? -15.639 12.837 41.581 1.00 44.34 80 ALA A O 1
ATOM 659 N N . HIS A 1 81 ? -16.686 10.945 41.003 1.00 53.03 81 HIS A N 1
ATOM 660 C CA . HIS A 1 81 ? -16.562 11.077 39.555 1.00 53.03 81 HIS A CA 1
ATOM 661 C C . HIS A 1 81 ? -17.977 10.961 38.993 1.00 53.03 81 HIS A C 1
ATOM 663 O O . HIS A 1 81 ? -18.663 9.976 39.255 1.00 53.03 81 HIS A O 1
ATOM 669 N N . THR A 1 82 ? -18.446 11.975 38.267 1.00 52.66 82 THR A N 1
ATOM 670 C CA . THR A 1 82 ? -19.698 11.917 37.507 1.00 52.66 82 THR A CA 1
ATOM 671 C C . THR A 1 82 ? -19.578 10.805 36.465 1.00 52.66 82 THR A C 1
ATOM 673 O O . THR A 1 82 ? -19.085 11.021 35.362 1.00 52.66 82 THR A O 1
ATOM 676 N N . LEU A 1 83 ? -19.974 9.588 36.840 1.00 57.16 83 LEU A N 1
ATOM 677 C CA . LEU A 1 83 ? -20.116 8.453 35.939 1.00 57.16 83 LEU A CA 1
ATOM 678 C C . LEU A 1 83 ? -21.309 8.741 35.033 1.00 57.16 83 LEU A C 1
ATOM 680 O O . LEU A 1 83 ? -22.454 8.436 35.362 1.00 57.16 83 LEU A O 1
ATOM 684 N N . THR A 1 84 ? -21.045 9.369 33.895 1.00 65.69 84 THR A N 1
ATOM 685 C CA . THR A 1 84 ? -21.986 9.391 32.784 1.00 65.69 84 THR A CA 1
ATOM 686 C C . THR A 1 84 ? -22.120 7.956 32.279 1.00 65.69 84 THR A C 1
ATOM 688 O O . THR A 1 84 ? -21.267 7.431 31.570 1.00 65.69 84 THR A O 1
ATOM 691 N N . SER A 1 85 ? -23.173 7.271 32.730 1.00 79.88 85 SER A N 1
ATOM 692 C CA . SER A 1 85 ? -23.550 5.968 32.188 1.00 79.88 85 SER A CA 1
ATOM 693 C C . SER A 1 85 ? -24.045 6.185 30.765 1.00 79.88 85 SER A C 1
ATOM 695 O O . SER A 1 85 ? -24.912 7.021 30.513 1.00 79.88 85 SER A O 1
ATOM 697 N N . GLY A 1 86 ? -23.482 5.464 29.809 1.00 89.81 86 GLY A N 1
ATOM 698 C CA . GLY A 1 86 ? -23.964 5.486 28.440 1.00 89.81 86 GLY A CA 1
ATOM 699 C C . GLY A 1 86 ? -23.733 4.148 27.774 1.00 89.81 86 GLY A C 1
ATOM 700 O O . GLY A 1 86 ? -23.076 3.260 28.314 1.00 89.81 86 GLY A O 1
ATOM 701 N N . HIS A 1 87 ? -24.320 3.966 26.601 1.00 93.69 87 HIS A N 1
ATOM 702 C CA . HIS A 1 87 ? -24.271 2.687 25.911 1.00 93.69 87 HIS A CA 1
ATOM 703 C C . HIS A 1 87 ? -24.295 2.863 24.390 1.00 93.69 87 HIS A C 1
ATOM 705 O O . HIS A 1 87 ? -24.861 3.812 23.845 1.00 93.69 87 HIS A O 1
ATOM 711 N N . PHE A 1 88 ? -23.677 1.921 23.676 1.00 94.00 88 PHE A N 1
ATOM 712 C CA . PHE A 1 88 ? -23.695 1.905 22.214 1.00 94.00 88 PHE A CA 1
ATOM 713 C C . PHE A 1 88 ? -24.947 1.197 21.681 1.00 94.00 88 PHE A C 1
ATOM 715 O O . PHE A 1 88 ? -25.240 0.067 22.072 1.00 94.00 88 PHE A O 1
ATOM 722 N N . ARG A 1 89 ? -25.652 1.814 20.723 1.00 91.75 89 ARG A N 1
ATOM 723 C CA . ARG A 1 89 ? -26.716 1.166 19.926 1.00 91.75 89 ARG A CA 1
ATOM 724 C C . ARG A 1 89 ? -26.522 1.412 18.428 1.00 91.75 89 ARG A C 1
ATOM 726 O O . ARG A 1 89 ? -25.774 2.317 18.055 1.00 91.75 89 ARG A O 1
ATOM 733 N N . PRO A 1 90 ? -27.175 0.631 17.547 1.00 91.69 90 PRO A N 1
ATOM 734 C CA . PRO A 1 90 ? -27.208 0.928 16.118 1.00 91.69 90 PRO A CA 1
ATOM 735 C C . PRO A 1 90 ? -27.682 2.359 15.836 1.00 91.69 90 PRO A C 1
ATOM 737 O O . PRO A 1 90 ? -28.551 2.892 16.529 1.00 91.69 90 PRO A O 1
ATOM 740 N N . ARG A 1 91 ? -27.094 2.990 14.817 1.00 89.25 91 ARG A N 1
ATOM 741 C CA . ARG A 1 91 ? -27.463 4.351 14.413 1.00 89.25 91 ARG A CA 1
ATOM 742 C C . ARG A 1 91 ? -28.879 4.381 13.804 1.00 89.25 91 ARG A C 1
ATOM 744 O O . ARG A 1 91 ? -29.145 3.541 12.941 1.00 89.25 91 ARG A O 1
ATOM 751 N N . PRO A 1 92 ? -29.728 5.380 14.126 1.00 83.25 92 PRO A N 1
ATOM 752 C CA . PRO A 1 92 ? -31.109 5.448 13.631 1.00 83.25 92 PRO A CA 1
ATOM 753 C C . PRO A 1 92 ? -31.212 5.386 12.099 1.00 83.25 92 PRO A C 1
ATOM 755 O O . PRO A 1 92 ? -31.981 4.603 11.550 1.00 83.25 92 PRO A O 1
ATOM 758 N N . GLN A 1 93 ? -30.349 6.126 11.392 1.00 68.88 93 GLN A N 1
ATOM 759 C CA . GLN A 1 93 ? -30.363 6.208 9.925 1.00 68.88 93 GLN A CA 1
ATOM 760 C C . GLN A 1 93 ? -29.956 4.910 9.200 1.00 68.88 93 GLN A C 1
ATOM 762 O O . GLN A 1 93 ? -30.253 4.754 8.018 1.00 68.88 93 GLN A O 1
ATOM 767 N N . LEU A 1 94 ? -29.274 3.971 9.869 1.00 61.53 94 LEU A N 1
ATOM 768 C CA . LEU A 1 94 ? -28.827 2.719 9.239 1.00 61.53 94 LEU A CA 1
ATOM 769 C C . LEU A 1 94 ? -29.877 1.598 9.341 1.00 61.53 94 LEU A C 1
ATOM 771 O O . LEU A 1 94 ? -29.846 0.647 8.552 1.00 61.53 94 LEU A O 1
ATOM 775 N N . SER A 1 95 ? -30.819 1.721 10.280 1.00 54.94 95 SER A N 1
ATOM 776 C CA . SER A 1 95 ? -31.878 0.734 10.510 1.00 54.94 95 SER A CA 1
ATOM 777 C C . SER A 1 95 ? -32.873 0.668 9.349 1.00 54.94 95 SER A C 1
ATOM 779 O O . SER A 1 95 ? -33.301 -0.426 8.986 1.00 54.94 95 SER A O 1
ATOM 781 N N . SER A 1 96 ? -33.165 1.788 8.679 1.00 50.41 96 SER A N 1
ATOM 782 C CA . SER A 1 96 ? -34.115 1.818 7.555 1.00 50.41 96 SER A CA 1
ATOM 783 C C . SER A 1 96 ? -33.600 1.108 6.296 1.00 50.41 96 SER A C 1
ATOM 785 O O . SER A 1 96 ? -34.392 0.587 5.519 1.00 50.41 96 SER A O 1
ATOM 787 N N . ALA A 1 97 ? -32.278 1.046 6.095 1.00 50.00 97 ALA A N 1
ATOM 788 C CA . ALA A 1 97 ? -31.674 0.417 4.915 1.00 50.00 97 ALA A CA 1
ATOM 789 C C . ALA A 1 97 ? -31.305 -1.067 5.116 1.00 50.00 97 ALA A C 1
ATOM 791 O O . ALA A 1 97 ? -31.151 -1.794 4.138 1.00 50.00 97 ALA A O 1
ATOM 792 N N . THR A 1 98 ? -31.166 -1.529 6.366 1.00 48.19 98 THR A N 1
ATOM 793 C CA . THR A 1 98 ? -30.600 -2.862 6.676 1.00 48.19 98 THR A CA 1
ATOM 794 C C . THR A 1 98 ? -31.660 -3.906 7.059 1.00 48.19 98 THR A C 1
ATOM 796 O O . THR A 1 98 ? -31.353 -5.091 7.140 1.00 48.19 98 THR A O 1
ATOM 799 N N . HIS A 1 99 ? -32.929 -3.520 7.240 1.00 44.16 99 HIS A N 1
ATOM 800 C CA . HIS A 1 99 ? -33.992 -4.474 7.595 1.00 44.16 99 HIS A CA 1
ATOM 801 C C . HIS A 1 99 ? -34.491 -5.358 6.436 1.00 44.16 99 HIS A C 1
ATOM 803 O O . HIS A 1 99 ? -35.233 -6.311 6.670 1.00 44.16 99 HIS A O 1
ATOM 809 N N . ALA A 1 100 ? -34.052 -5.117 5.198 1.00 39.28 100 ALA A N 1
ATOM 810 C CA . ALA A 1 100 ? -34.335 -6.002 4.075 1.00 39.28 100 ALA A CA 1
ATOM 811 C C . ALA A 1 100 ? -33.140 -6.932 3.813 1.00 39.28 100 ALA A C 1
ATOM 813 O O . ALA A 1 100 ? -32.180 -6.544 3.154 1.00 39.28 100 ALA A O 1
ATOM 814 N N . ARG A 1 101 ? -33.282 -8.193 4.246 1.00 43.78 101 ARG A N 1
ATOM 815 C CA . ARG A 1 101 ? -32.400 -9.360 4.011 1.00 43.78 101 ARG A CA 1
ATOM 816 C C . ARG A 1 101 ? -31.267 -9.526 5.028 1.00 43.78 101 ARG A C 1
ATOM 818 O O . ARG A 1 101 ? -30.164 -9.045 4.823 1.00 43.78 101 ARG A O 1
ATOM 825 N N . ILE A 1 102 ? -31.531 -10.317 6.069 1.00 41.66 102 ILE A N 1
ATOM 826 C CA . ILE A 1 102 ? -30.887 -11.620 6.352 1.00 41.66 102 ILE A CA 1
ATOM 827 C C . ILE A 1 102 ? -31.400 -12.085 7.733 1.00 41.66 102 ILE A C 1
ATOM 829 O O . ILE A 1 102 ? -31.239 -11.354 8.709 1.00 41.66 102 ILE A O 1
ATOM 833 N N . PRO A 1 103 ? -31.990 -13.287 7.868 1.00 41.53 103 PRO A N 1
ATOM 834 C CA . PRO A 1 103 ? -32.199 -13.894 9.174 1.00 41.53 103 PRO A CA 1
ATOM 835 C C . PRO A 1 103 ? -30.839 -14.390 9.678 1.00 41.53 103 PRO A C 1
ATOM 837 O O . PRO A 1 103 ? -30.398 -15.493 9.361 1.00 41.53 103 PRO A O 1
ATOM 840 N N . SER A 1 104 ? -30.120 -13.549 10.416 1.00 44.50 104 SER A N 1
ATOM 841 C CA . SER A 1 104 ? -28.893 -13.964 11.090 1.00 44.50 104 SER A CA 1
ATOM 842 C C . SER A 1 104 ? -29.272 -14.747 12.344 1.00 44.50 104 SER A C 1
ATOM 844 O O . SER A 1 104 ? -29.671 -14.166 13.351 1.00 44.50 104 SER A O 1
ATOM 846 N N . SER A 1 105 ? -29.154 -16.071 12.267 1.00 39.47 105 SER A N 1
ATOM 847 C CA . SER A 1 105 ? -29.121 -16.953 13.437 1.00 39.47 105 SER A CA 1
ATOM 848 C C . SER A 1 105 ? -28.153 -16.386 14.496 1.00 39.47 105 SER A C 1
ATOM 850 O O . SER A 1 105 ? -27.042 -15.982 14.125 1.00 39.47 105 SER A O 1
ATOM 852 N N . PRO A 1 106 ? -28.531 -16.313 15.789 1.00 44.09 106 PRO A N 1
ATOM 853 C CA . PRO A 1 106 ? -27.664 -15.808 16.847 1.00 44.09 106 PRO A CA 1
ATOM 854 C C . PRO A 1 106 ? -26.563 -16.835 17.119 1.00 44.09 106 PRO A C 1
ATOM 856 O O . PRO A 1 106 ? -26.668 -17.697 17.986 1.00 44.09 106 PRO A O 1
ATOM 859 N N . GLY A 1 107 ? -25.495 -16.775 16.329 1.00 43.06 107 GLY A N 1
ATOM 860 C CA . GLY A 1 107 ? -24.308 -17.580 16.569 1.00 43.06 107 GLY A CA 1
ATOM 861 C C . GLY A 1 107 ? -23.596 -17.179 17.873 1.00 43.06 107 GLY A C 1
ATOM 862 O O . GLY A 1 107 ? -23.823 -16.087 18.406 1.00 43.06 107 GLY A O 1
ATOM 863 N N . PRO A 1 108 ? -22.631 -17.992 18.339 1.00 50.03 108 PRO A N 1
ATOM 864 C CA . PRO A 1 108 ? -21.827 -17.753 19.552 1.00 50.03 108 PRO A CA 1
ATOM 865 C C . PRO A 1 108 ? -21.038 -16.423 19.568 1.00 50.03 108 PRO A C 1
ATOM 867 O O . PRO A 1 108 ? -20.462 -16.049 20.584 1.00 50.03 108 PRO A O 1
ATOM 870 N N . LYS A 1 109 ? -21.049 -15.667 18.462 1.00 57.06 109 LYS A N 1
ATOM 871 C CA . LYS A 1 109 ? -20.476 -14.318 18.317 1.00 57.06 109 LYS A CA 1
ATOM 872 C C . LYS A 1 109 ? -21.223 -13.229 19.103 1.00 57.06 109 LYS A C 1
ATOM 874 O O . LYS A 1 109 ? -20.680 -12.145 19.294 1.00 57.06 109 LYS A O 1
ATOM 879 N N . SER A 1 110 ? -22.457 -13.482 19.550 1.00 65.62 110 SER A N 1
ATOM 880 C CA . SER A 1 110 ? -23.255 -12.470 20.260 1.00 65.62 110 SER A CA 1
ATOM 881 C C . SER A 1 110 ? -22.653 -12.091 21.619 1.00 65.62 110 SER A C 1
ATOM 883 O O . SER A 1 110 ? -22.634 -10.914 21.973 1.00 65.62 110 SER A O 1
ATOM 885 N N . GLY A 1 111 ? -22.130 -13.072 22.365 1.00 79.81 111 GLY A N 1
ATOM 886 C CA . GLY A 1 111 ? -21.576 -12.842 23.705 1.00 79.81 111 GLY A CA 1
ATOM 887 C C . GLY A 1 111 ? -20.261 -12.062 23.681 1.00 79.81 111 GLY A C 1
ATOM 888 O O . GLY A 1 111 ? -20.099 -11.094 24.420 1.00 79.81 111 GLY A O 1
ATOM 889 N N . THR A 1 112 ? -19.347 -12.421 22.775 1.00 86.88 112 THR A N 1
ATOM 890 C CA . THR A 1 112 ? -18.057 -11.727 22.633 1.00 86.88 112 THR A CA 1
ATOM 891 C C . THR A 1 112 ? -18.232 -10.288 22.161 1.00 86.88 112 THR A C 1
ATOM 893 O O . THR A 1 112 ? -17.558 -9.390 22.659 1.00 86.88 112 THR A O 1
ATOM 896 N N . ARG A 1 113 ? -19.177 -10.043 21.246 1.00 89.56 113 ARG A N 1
ATOM 897 C CA . ARG A 1 113 ? -19.495 -8.692 20.776 1.00 89.56 113 ARG A CA 1
ATOM 898 C C . ARG A 1 113 ? -20.074 -7.816 21.885 1.00 89.56 113 ARG A C 1
ATOM 900 O O . ARG A 1 113 ? -19.659 -6.670 22.012 1.00 89.56 113 ARG A O 1
ATOM 907 N N . ALA A 1 114 ? -20.994 -8.342 22.694 1.00 90.94 114 ALA A N 1
ATOM 908 C CA . ALA A 1 114 ? -21.550 -7.603 23.827 1.00 90.94 114 ALA A CA 1
ATOM 909 C C . ALA A 1 114 ? -20.462 -7.220 24.845 1.00 90.94 114 ALA A C 1
ATOM 911 O O . ALA A 1 114 ? -20.391 -6.061 25.247 1.00 90.94 114 ALA A O 1
ATOM 912 N N . ALA A 1 115 ? -19.562 -8.153 25.173 1.00 93.88 115 ALA A N 1
ATOM 913 C CA . ALA A 1 115 ? -18.428 -7.889 26.059 1.00 93.88 115 ALA A CA 1
ATOM 914 C C . ALA A 1 115 ? -17.475 -6.817 25.494 1.00 93.88 115 ALA A C 1
ATOM 916 O O . ALA A 1 115 ? -17.066 -5.913 26.216 1.00 93.88 115 ALA A O 1
ATOM 917 N N . LEU A 1 116 ? -17.166 -6.859 24.190 1.00 94.25 116 LEU A N 1
ATOM 918 C CA . LEU A 1 116 ? -16.348 -5.830 23.533 1.00 94.25 116 LEU A CA 1
ATOM 919 C C . LEU A 1 116 ? -17.005 -4.447 23.570 1.00 94.25 116 LEU A C 1
ATOM 921 O O . LEU A 1 116 ? -16.320 -3.450 23.786 1.00 94.25 116 LEU A O 1
ATOM 925 N N . LEU A 1 117 ? -18.323 -4.375 23.364 1.00 94.94 117 LEU A N 1
ATOM 926 C CA . LEU A 1 117 ? -19.061 -3.116 23.450 1.00 94.94 117 LEU A CA 1
ATOM 927 C C . LEU A 1 117 ? -19.074 -2.567 24.876 1.00 94.94 117 LEU A C 1
ATOM 929 O O . LEU A 1 117 ? -18.899 -1.366 25.050 1.00 94.94 117 LEU A O 1
ATOM 933 N N . GLN A 1 118 ? -19.225 -3.429 25.881 1.00 95.25 118 GLN A N 1
ATOM 934 C CA . GLN A 1 118 ? -19.154 -3.035 27.287 1.00 95.25 118 GLN A CA 1
ATOM 935 C C . GLN A 1 118 ? -17.769 -2.478 27.644 1.00 95.25 118 GLN A C 1
ATOM 937 O O . GLN A 1 118 ? -17.679 -1.390 28.203 1.00 95.25 118 GLN A O 1
ATOM 942 N N . LEU A 1 119 ? -16.695 -3.160 27.235 1.00 96.19 119 LEU A N 1
ATOM 943 C CA . LEU A 1 119 ? -15.320 -2.675 27.401 1.00 96.19 119 LEU A CA 1
ATOM 944 C C . LEU A 1 119 ? -15.085 -1.345 26.669 1.00 96.19 119 LEU A C 1
ATOM 946 O O . LEU A 1 119 ? -14.380 -0.470 27.161 1.00 96.19 119 LEU A O 1
ATOM 950 N N . ALA A 1 120 ? -15.693 -1.149 25.498 1.00 95.94 120 ALA A N 1
ATOM 951 C CA . ALA A 1 120 ? -15.592 0.118 24.784 1.00 95.94 120 ALA A CA 1
ATOM 952 C C . ALA A 1 120 ? -16.345 1.259 25.485 1.00 95.94 120 ALA A C 1
ATOM 954 O O . ALA A 1 120 ? -15.862 2.387 25.463 1.00 95.94 120 ALA A O 1
ATOM 955 N N . VAL A 1 121 ? -17.493 0.988 26.115 1.00 95.25 121 VAL A N 1
ATOM 956 C CA . VAL A 1 121 ? -18.192 1.964 26.973 1.00 95.25 121 VAL A CA 1
ATOM 957 C C . VAL A 1 121 ? -17.318 2.328 28.168 1.00 95.25 121 VAL A C 1
ATOM 959 O O . VAL A 1 121 ? -17.098 3.506 28.434 1.00 95.25 121 VAL A O 1
ATOM 962 N N . GLU A 1 122 ? -16.759 1.325 28.844 1.00 95.25 122 GLU A N 1
ATOM 963 C CA . GLU A 1 122 ? -15.839 1.529 29.963 1.00 95.25 122 GLU A CA 1
ATOM 964 C C . GLU A 1 122 ? -14.651 2.412 29.557 1.00 95.25 122 GLU A C 1
ATOM 966 O O . GLU A 1 122 ? -14.286 3.335 30.279 1.00 95.25 122 GLU A O 1
ATOM 971 N N . CYS A 1 123 ? -14.104 2.211 28.355 1.00 95.25 123 CYS A N 1
ATOM 972 C CA . CYS A 1 123 ? -13.040 3.047 27.806 1.00 95.25 123 CYS A CA 1
ATOM 973 C C . CYS A 1 123 ? -13.459 4.515 27.639 1.00 95.25 123 CYS A C 1
ATOM 975 O O . CYS A 1 123 ? -12.697 5.412 27.996 1.00 95.25 123 CYS A O 1
ATOM 977 N N . VAL A 1 124 ? -14.658 4.773 27.112 1.00 94.69 124 VAL A N 1
ATOM 978 C CA . VAL A 1 124 ? -15.179 6.142 26.946 1.00 94.69 124 VAL A CA 1
ATOM 979 C C . VAL A 1 124 ? -15.309 6.837 28.300 1.00 94.69 124 VAL A C 1
ATOM 981 O O . VAL A 1 124 ? -14.937 8.004 28.418 1.00 94.69 124 VAL A O 1
ATOM 984 N N . ASN A 1 125 ? -15.745 6.104 29.325 1.00 92.81 125 ASN A N 1
ATOM 985 C CA . ASN A 1 125 ? -15.867 6.618 30.688 1.00 92.81 125 ASN A CA 1
ATOM 986 C C . ASN A 1 125 ? -14.496 6.876 31.332 1.00 92.81 125 ASN A C 1
ATOM 988 O O . ASN A 1 125 ? -14.311 7.883 32.012 1.00 92.81 125 ASN A O 1
ATOM 992 N N . LEU A 1 126 ? -13.517 5.997 31.090 1.00 93.69 126 LEU A N 1
ATOM 993 C CA . LEU A 1 126 ? -12.162 6.113 31.640 1.00 93.69 126 LEU A CA 1
ATOM 994 C C . LEU A 1 126 ? -11.361 7.249 30.977 1.00 93.69 126 LEU A C 1
ATOM 996 O O . LEU A 1 126 ? -10.509 7.862 31.620 1.00 93.69 126 LEU A O 1
ATOM 1000 N N . TYR A 1 127 ? -11.651 7.571 29.711 1.00 93.44 127 TYR A N 1
ATOM 1001 C CA . TYR A 1 127 ? -10.934 8.583 28.930 1.00 93.44 127 TYR A CA 1
ATOM 1002 C C . TYR A 1 127 ? -11.868 9.672 28.365 1.00 93.44 127 TYR A C 1
ATOM 1004 O O . TYR A 1 127 ? -12.232 9.629 27.185 1.00 93.44 127 TYR A O 1
ATOM 1012 N N . PRO A 1 128 ? -12.150 10.748 29.127 1.00 91.06 128 PRO A N 1
ATOM 1013 C CA . PRO A 1 128 ? -12.996 11.861 28.675 1.00 91.06 128 PRO A CA 1
ATOM 1014 C C . PRO A 1 128 ? -12.511 12.546 27.385 1.00 91.06 128 PRO A C 1
ATOM 1016 O O . PRO A 1 128 ? -13.304 13.100 26.625 1.00 91.06 128 PRO A O 1
ATOM 1019 N N . ALA A 1 129 ? -11.206 12.480 27.098 1.00 91.94 129 ALA A N 1
ATOM 1020 C CA . ALA A 1 129 ? -10.621 12.989 25.858 1.00 91.94 129 ALA A CA 1
ATOM 1021 C C . ALA A 1 129 ? -11.071 12.219 24.599 1.00 91.94 129 ALA A C 1
ATOM 1023 O O . ALA A 1 129 ? -11.013 12.762 23.496 1.00 91.94 129 ALA A O 1
ATOM 1024 N N . LEU A 1 130 ? -11.508 10.960 24.732 1.00 92.44 130 LEU A N 1
ATOM 1025 C CA . LEU A 1 130 ? -12.159 10.234 23.639 1.00 92.44 130 LEU A CA 1
ATOM 1026 C C . LEU A 1 130 ? -13.579 10.756 23.429 1.00 92.44 130 LEU A C 1
ATOM 1028 O O . LEU A 1 130 ? -13.965 11.018 22.291 1.00 92.44 130 LEU A O 1
ATOM 1032 N N . HIS A 1 131 ? -14.320 10.959 24.521 1.00 91.50 131 HIS A N 1
ATOM 1033 C CA . HIS A 1 131 ? -15.690 11.462 24.478 1.00 91.50 131 HIS A CA 1
ATOM 1034 C C . HIS A 1 131 ? -15.777 12.864 23.860 1.00 91.50 131 HIS A C 1
ATOM 1036 O O . HIS A 1 131 ? -16.645 13.123 23.032 1.00 91.50 131 HIS A O 1
ATOM 1042 N N . SER A 1 132 ? -14.826 13.753 24.164 1.00 92.94 132 SER A N 1
ATOM 1043 C CA . SER A 1 132 ? -14.788 15.109 23.592 1.00 92.94 132 SER A CA 1
ATOM 1044 C C . SER A 1 132 ? -14.615 15.143 22.068 1.00 92.94 132 SER A C 1
ATOM 1046 O O . SER A 1 132 ? -14.882 16.166 21.441 1.00 92.94 132 SER A O 1
ATOM 1048 N N . ARG A 1 133 ? -14.189 14.032 21.452 1.00 94.00 133 ARG A N 1
ATOM 1049 C CA . ARG A 1 133 ? -14.080 13.880 19.994 1.00 94.00 133 ARG A CA 1
ATOM 1050 C C . ARG A 1 133 ? -15.360 13.371 19.339 1.00 94.00 133 ARG A C 1
ATOM 1052 O O . ARG A 1 133 ? -15.389 13.229 18.115 1.00 94.00 133 ARG A O 1
ATOM 1059 N N . PHE A 1 134 ? -16.386 13.039 20.115 1.00 95.38 134 PHE A N 1
ATOM 1060 C CA . PHE A 1 134 ? -17.633 12.538 19.562 1.00 95.38 134 PHE A CA 1
ATOM 1061 C C . PHE A 1 134 ? -18.435 13.682 18.948 1.00 95.38 134 PHE A C 1
ATOM 1063 O O . PHE A 1 134 ? -18.480 14.797 19.466 1.00 95.38 134 PHE A O 1
ATOM 1070 N N . ILE A 1 135 ? -19.094 13.396 17.827 1.00 95.44 135 ILE A N 1
ATOM 1071 C CA . ILE A 1 135 ? -19.908 14.389 17.124 1.00 95.44 135 ILE A CA 1
ATOM 1072 C C . ILE A 1 135 ? -21.341 14.263 17.626 1.00 95.44 135 ILE A C 1
ATOM 1074 O O . ILE A 1 135 ? -21.982 13.230 17.425 1.00 95.44 135 ILE A O 1
ATOM 1078 N N . LYS A 1 136 ? -21.847 15.312 18.276 1.00 94.25 136 LYS A N 1
ATOM 1079 C CA . LYS A 1 136 ? -23.240 15.381 18.723 1.00 94.25 136 LYS A CA 1
ATOM 1080 C C . LYS A 1 136 ? -24.176 15.412 17.512 1.00 94.25 136 LYS A C 1
ATOM 1082 O O . LYS A 1 136 ? -23.956 16.174 16.573 1.00 94.25 136 LYS A O 1
ATOM 1087 N N . SER A 1 137 ? -25.218 14.593 17.540 1.00 92.12 137 SER A N 1
ATOM 1088 C CA . SER A 1 137 ? -26.260 14.530 16.522 1.00 92.12 137 SER A CA 1
ATOM 1089 C C . SER A 1 137 ? -27.626 14.384 17.192 1.00 92.12 137 SER A C 1
ATOM 1091 O O . SER A 1 137 ? -27.742 13.838 18.290 1.00 92.12 137 SER A O 1
ATOM 1093 N N . THR A 1 138 ? -28.662 14.904 16.547 1.00 88.88 138 THR A N 1
ATOM 1094 C CA . THR A 1 138 ? -30.037 14.861 17.047 1.00 88.88 138 THR A CA 1
ATOM 1095 C C . THR A 1 138 ? -30.893 14.174 15.999 1.00 88.88 138 THR A C 1
ATOM 1097 O O . THR A 1 138 ? -30.766 14.463 14.810 1.00 88.88 138 THR A O 1
ATOM 1100 N N . ASP A 1 139 ? -31.724 13.229 16.430 1.00 81.94 139 ASP A N 1
ATOM 1101 C CA . ASP A 1 139 ? -32.697 12.600 15.543 1.00 81.94 139 ASP A CA 1
ATOM 1102 C C . ASP A 1 139 ? -33.956 13.473 15.453 1.00 81.94 139 ASP A C 1
ATOM 1104 O O . ASP A 1 139 ? -34.667 13.658 16.443 1.00 81.94 139 ASP A O 1
ATOM 1108 N N . GLU A 1 140 ? -34.227 14.020 14.267 1.00 78.44 140 GLU A N 1
ATOM 1109 C CA . GLU A 1 140 ? -35.436 14.810 14.005 1.00 78.44 140 GLU A CA 1
ATOM 1110 C C . GLU A 1 140 ? -36.702 13.940 14.022 1.00 78.44 140 GLU A C 1
ATOM 1112 O O . GLU A 1 140 ? -37.775 14.426 14.374 1.00 78.44 140 GLU A O 1
ATOM 1117 N N . ALA A 1 141 ? -36.585 12.648 13.690 1.00 73.44 141 ALA A N 1
ATOM 1118 C CA . ALA A 1 141 ? -37.725 11.739 13.591 1.00 73.44 141 ALA A CA 1
ATOM 1119 C C . ALA A 1 141 ? -38.181 11.196 14.957 1.00 73.44 141 ALA A C 1
ATOM 1121 O O . ALA A 1 141 ? -39.369 10.954 15.167 1.00 73.44 141 ALA A O 1
ATOM 1122 N N . SER A 1 142 ? -37.248 11.025 15.895 1.00 66.44 142 SER A N 1
ATOM 1123 C CA . SER A 1 142 ? -37.489 10.397 17.198 1.00 66.44 142 SER A CA 1
ATOM 1124 C C . SER A 1 142 ? -37.366 11.428 18.322 1.00 66.44 142 SER A C 1
ATOM 1126 O O . SER A 1 142 ? -36.360 11.467 19.026 1.00 66.44 142 SER A O 1
ATOM 1128 N N . ALA A 1 143 ? -38.374 12.296 18.461 1.00 64.19 143 ALA A N 1
ATOM 1129 C CA . ALA A 1 143 ? -38.636 13.134 19.643 1.00 64.19 143 ALA A CA 1
ATOM 1130 C C . ALA A 1 143 ? -37.386 13.675 20.388 1.00 64.19 143 ALA A C 1
ATOM 1132 O O . ALA A 1 143 ? -37.258 13.513 21.599 1.00 64.19 143 ALA A O 1
ATOM 1133 N N . HIS A 1 144 ? -36.463 14.321 19.662 1.00 70.00 144 HIS A N 1
ATOM 1134 C CA . HIS A 1 144 ? -35.301 15.039 20.216 1.00 70.00 144 HIS A CA 1
ATOM 1135 C C . HIS A 1 144 ? -34.305 14.166 21.000 1.00 70.00 144 HIS A C 1
ATOM 1137 O O . HIS A 1 144 ? -33.580 14.664 21.868 1.00 70.00 144 HIS A O 1
ATOM 1143 N N . MET A 1 145 ? -34.204 12.872 20.686 1.00 82.81 145 MET A N 1
ATOM 1144 C CA . MET A 1 145 ? -33.162 12.045 21.286 1.00 82.81 145 MET A CA 1
ATOM 1145 C C . MET A 1 145 ? -31.789 12.483 20.762 1.00 82.81 145 MET A C 1
ATOM 1147 O O . MET A 1 145 ? -31.493 12.427 19.565 1.00 82.81 145 MET A O 1
ATOM 1151 N N . THR A 1 146 ? -30.953 12.964 21.679 1.00 89.56 146 THR A N 1
ATOM 1152 C CA . THR A 1 146 ? -29.570 13.342 21.390 1.00 89.56 146 THR A CA 1
ATOM 1153 C C . THR A 1 146 ? -28.693 12.102 21.471 1.00 89.56 146 THR A C 1
ATOM 1155 O O . THR A 1 146 ? -28.773 11.340 22.432 1.00 89.56 146 THR A O 1
ATOM 1158 N N . TYR A 1 147 ? -27.840 11.908 20.473 1.00 92.88 147 TYR A N 1
ATOM 1159 C CA . TYR A 1 147 ? -26.850 10.842 20.461 1.00 92.88 147 TYR A CA 1
ATOM 1160 C C . TYR A 1 147 ? -25.511 11.355 19.951 1.00 92.88 147 TYR A C 1
ATOM 1162 O O . TYR A 1 147 ? -25.401 12.408 19.321 1.00 92.88 147 TYR A O 1
ATOM 1170 N N . PHE A 1 148 ? -24.468 10.589 20.218 1.00 94.94 148 PHE A N 1
ATOM 1171 C CA . PHE A 1 148 ? -23.105 10.942 19.877 1.00 94.94 148 PHE A CA 1
ATOM 1172 C C . PHE A 1 148 ? -22.551 9.946 18.869 1.00 94.94 148 PHE A C 1
ATOM 1174 O O . PHE A 1 148 ? -22.667 8.729 19.018 1.00 94.94 148 PHE A O 1
ATOM 1181 N N . ILE A 1 149 ? -21.951 10.460 17.804 1.00 94.56 149 ILE A N 1
ATOM 1182 C CA . ILE A 1 149 ? -21.286 9.649 16.796 1.00 94.56 149 ILE A CA 1
ATOM 1183 C C . ILE A 1 149 ? -19.842 9.432 17.257 1.00 94.56 149 ILE A C 1
ATOM 1185 O O . ILE A 1 149 ? -19.076 10.400 17.313 1.00 94.56 149 ILE A O 1
ATOM 1189 N N . PRO A 1 150 ? -19.459 8.183 17.574 1.00 94.56 150 PRO A N 1
ATOM 1190 C CA . PRO A 1 150 ? -18.118 7.891 18.047 1.00 94.56 150 PRO A CA 1
ATOM 1191 C C . PRO A 1 150 ? -17.067 8.103 16.955 1.00 94.56 150 PRO A C 1
ATOM 1193 O O . PRO A 1 150 ? -17.312 7.907 15.759 1.00 94.56 150 PRO A O 1
ATOM 1196 N N . TYR A 1 151 ? -15.860 8.461 17.386 1.00 91.44 151 TYR A N 1
ATOM 1197 C CA . TYR A 1 151 ? -14.713 8.644 16.504 1.00 91.44 151 TYR A CA 1
ATOM 1198 C C . TYR A 1 151 ? -14.182 7.285 16.019 1.00 91.44 151 TYR A C 1
ATOM 1200 O O . TYR A 1 151 ? -13.497 6.575 16.757 1.00 91.44 151 TYR A O 1
ATOM 1208 N N . ALA A 1 152 ? -14.495 6.927 14.770 1.00 89.06 152 ALA A N 1
ATOM 1209 C CA . ALA A 1 152 ? -14.059 5.686 14.128 1.00 89.06 152 ALA A CA 1
ATOM 1210 C C . ALA A 1 152 ? -12.905 5.951 13.147 1.00 89.06 152 ALA A C 1
ATOM 1212 O O . ALA A 1 152 ? -13.109 6.525 12.075 1.00 89.06 152 ALA A O 1
ATOM 1213 N N . THR A 1 153 ? -11.695 5.522 13.512 1.00 87.25 153 THR A N 1
ATOM 1214 C CA . THR A 1 153 ? -10.484 5.607 12.679 1.00 87.25 153 THR A CA 1
ATOM 1215 C C . THR A 1 153 ? -9.641 4.344 12.797 1.00 87.25 153 THR A C 1
ATOM 1217 O O . THR A 1 153 ? -9.880 3.499 13.655 1.00 87.25 153 THR A O 1
ATOM 1220 N N . GLU A 1 154 ? -8.656 4.192 11.915 1.00 86.62 154 GLU A N 1
ATOM 1221 C CA . GLU A 1 154 ? -7.820 2.995 11.815 1.00 86.62 154 GLU A CA 1
ATOM 1222 C C . GLU A 1 154 ? -6.723 2.961 12.901 1.00 86.62 154 GLU A C 1
ATOM 1224 O O . GLU A 1 154 ? -5.536 3.064 12.613 1.00 86.62 154 GLU A O 1
ATOM 1229 N N . LEU A 1 155 ? -7.147 2.852 14.166 1.00 88.38 155 LEU A N 1
ATOM 1230 C CA . LEU A 1 155 ? -6.292 2.832 15.363 1.00 88.38 155 LEU A CA 1
ATOM 1231 C C . LEU A 1 155 ? -5.529 1.510 15.540 1.00 88.38 155 LEU A C 1
ATOM 1233 O O . LEU A 1 155 ? -4.471 1.481 16.162 1.00 88.38 155 LEU A O 1
ATOM 1237 N N . VAL A 1 156 ? -6.066 0.418 15.001 1.00 89.06 156 VAL A N 1
ATOM 1238 C CA . VAL A 1 156 ? -5.465 -0.915 14.964 1.00 89.06 156 VAL A CA 1
ATOM 1239 C C . VAL A 1 156 ? -5.407 -1.358 13.516 1.00 89.06 156 VAL A C 1
ATOM 1241 O O . VAL A 1 156 ? -6.417 -1.392 12.808 1.00 89.06 156 VAL A O 1
ATOM 1244 N N . GLN A 1 157 ? -4.211 -1.736 13.093 1.00 82.38 157 GLN A N 1
ATOM 1245 C CA . GLN A 1 157 ? -3.962 -2.321 11.790 1.00 82.38 157 GLN A CA 1
ATOM 1246 C C . GLN A 1 157 ? -3.316 -3.688 11.985 1.00 82.38 157 GLN A C 1
ATOM 1248 O O . GLN A 1 157 ? -2.514 -3.861 12.904 1.00 82.38 157 GLN A O 1
ATOM 1253 N N . PRO A 1 158 ? -3.597 -4.661 11.105 1.00 77.25 158 PRO A N 1
ATOM 1254 C CA . PRO A 1 158 ? -2.954 -5.965 11.195 1.00 77.25 158 PRO A CA 1
ATOM 1255 C C . PRO A 1 158 ? -1.453 -5.892 10.859 1.00 77.25 158 PRO A C 1
ATOM 1257 O O . PRO A 1 158 ? -0.719 -6.843 11.098 1.00 77.25 158 PRO A O 1
ATOM 1260 N N . HIS A 1 159 ? -1.002 -4.784 10.257 1.00 69.19 159 HIS A N 1
ATOM 1261 C CA . HIS A 1 159 ? 0.379 -4.540 9.846 1.00 69.19 159 HIS A CA 1
ATOM 1262 C C . HIS A 1 159 ? 0.639 -3.029 9.907 1.00 69.19 159 HIS A C 1
ATOM 1264 O O . HIS A 1 159 ? -0.268 -2.251 9.632 1.00 69.19 159 HIS A O 1
ATOM 1270 N N . SER A 1 160 ? 1.858 -2.604 10.225 1.00 64.56 160 SER A N 1
ATOM 1271 C CA . SER A 1 160 ? 2.218 -1.185 10.278 1.00 64.56 160 SER A CA 1
ATOM 1272 C C . SER A 1 160 ? 2.432 -0.598 8.873 1.00 64.56 160 SER A C 1
ATOM 1274 O O . SER A 1 160 ? 3.338 -1.021 8.156 1.00 64.56 160 SER A O 1
ATOM 1276 N N . LEU A 1 161 ? 1.602 0.382 8.484 1.00 55.94 161 LEU A N 1
ATOM 1277 C CA . LEU A 1 161 ? 1.640 1.048 7.168 1.00 55.94 161 LEU A CA 1
ATOM 1278 C C . LEU A 1 161 ? 2.731 2.115 6.992 1.00 55.94 161 LEU A C 1
ATOM 1280 O O . LEU A 1 161 ? 2.963 2.509 5.858 1.00 55.94 161 LEU A O 1
ATOM 1284 N N . ASP A 1 162 ? 3.431 2.529 8.055 1.00 56.25 162 ASP A N 1
ATOM 1285 C CA . ASP A 1 162 ? 4.528 3.525 7.981 1.00 56.25 162 ASP A CA 1
ATOM 1286 C C . ASP A 1 162 ? 5.888 2.987 8.448 1.00 56.25 162 ASP A C 1
ATOM 1288 O O . ASP A 1 162 ? 6.901 3.698 8.562 1.00 56.25 162 ASP A O 1
ATOM 1292 N N . TRP A 1 163 ? 5.938 1.691 8.735 1.00 59.53 163 TRP A N 1
ATOM 1293 C CA . TRP A 1 163 ? 7.171 1.035 9.113 1.00 59.53 163 TRP A CA 1
ATOM 1294 C C . TRP A 1 163 ? 8.024 0.741 7.874 1.00 59.53 163 TRP A C 1
ATOM 1296 O O . TRP A 1 163 ? 7.470 0.318 6.865 1.00 59.53 163 TRP A O 1
ATOM 1306 N N . PRO A 1 164 ? 9.363 0.908 7.887 1.00 52.94 164 PRO A N 1
ATOM 1307 C CA . PRO A 1 164 ? 10.195 0.445 6.785 1.00 52.94 164 PRO A CA 1
ATOM 1308 C C . PRO A 1 164 ? 10.285 -1.088 6.849 1.00 52.94 164 PRO A C 1
ATOM 1310 O O . PRO A 1 164 ? 11.326 -1.656 7.154 1.00 52.94 164 PRO A O 1
ATOM 1313 N N . ASN A 1 165 ? 9.167 -1.777 6.629 1.00 49.38 165 ASN A N 1
ATOM 1314 C CA . ASN A 1 165 ? 9.176 -3.159 6.197 1.00 49.38 165 ASN A CA 1
ATOM 1315 C C . ASN A 1 165 ? 9.090 -3.159 4.663 1.00 49.38 165 ASN A C 1
ATOM 1317 O O . ASN A 1 165 ? 8.534 -2.243 4.051 1.00 49.38 165 ASN A O 1
ATOM 1321 N N . ALA A 1 166 ? 9.652 -4.183 4.025 1.00 52.06 166 ALA A N 1
ATOM 1322 C CA . ALA A 1 166 ? 9.660 -4.306 2.565 1.00 52.06 166 ALA A CA 1
ATOM 1323 C C . ALA A 1 166 ? 8.245 -4.311 1.934 1.00 52.06 166 ALA A C 1
ATOM 1325 O O . ALA A 1 166 ? 8.099 -4.130 0.728 1.00 52.06 166 ALA A O 1
ATOM 1326 N N . GLY A 1 167 ? 7.201 -4.503 2.743 1.00 45.62 167 GLY A N 1
ATOM 1327 C CA . GLY A 1 167 ? 5.791 -4.515 2.374 1.00 45.62 167 GLY A CA 1
ATOM 1328 C C . GLY A 1 167 ? 5.111 -3.143 2.291 1.00 45.62 167 GLY A C 1
ATOM 1329 O O . GLY A 1 167 ? 4.042 -3.076 1.685 1.00 45.62 167 GLY A O 1
ATOM 1330 N N . LEU A 1 168 ? 5.709 -2.064 2.818 1.00 43.97 168 LEU A N 1
ATOM 1331 C CA . LEU A 1 168 ? 5.123 -0.712 2.777 1.00 43.97 168 LEU A CA 1
ATOM 1332 C C . LEU A 1 168 ? 4.945 -0.183 1.362 1.00 43.97 168 LEU A C 1
ATOM 1334 O O . LEU A 1 168 ? 3.894 0.320 0.980 1.00 43.97 168 LEU A O 1
ATOM 1338 N N . LEU A 1 169 ? 6.002 -0.348 0.572 1.00 50.50 169 LEU A N 1
ATOM 1339 C CA . LEU A 1 169 ? 5.944 -0.078 -0.850 1.00 50.50 169 LEU A CA 1
ATOM 1340 C C . LEU A 1 169 ? 5.006 -1.110 -1.490 1.00 50.50 169 LEU A C 1
ATOM 1342 O O . LEU A 1 169 ? 4.122 -0.755 -2.258 1.00 50.50 169 LEU A O 1
ATOM 1346 N N . ARG A 1 170 ? 5.123 -2.379 -1.095 1.00 53.88 170 ARG A N 1
ATOM 1347 C CA . ARG A 1 170 ? 4.603 -3.517 -1.853 1.00 53.88 170 ARG A CA 1
ATOM 1348 C C . ARG A 1 170 ? 3.083 -3.699 -1.870 1.00 53.88 170 ARG A C 1
ATOM 1350 O O . ARG A 1 170 ? 2.568 -4.198 -2.864 1.00 53.88 170 ARG A O 1
ATOM 1357 N N . ARG A 1 171 ? 2.353 -3.379 -0.792 1.00 53.09 171 ARG A N 1
ATOM 1358 C CA . ARG A 1 171 ? 1.029 -4.004 -0.590 1.00 53.09 171 ARG A CA 1
ATOM 1359 C C . ARG A 1 171 ? -0.119 -3.435 -1.424 1.00 53.09 171 ARG A C 1
ATOM 1361 O O . ARG A 1 171 ? -1.017 -4.198 -1.750 1.00 53.09 171 ARG A O 1
ATOM 1368 N N . THR A 1 172 ? -0.111 -2.158 -1.794 1.00 50.34 172 THR A N 1
ATOM 1369 C CA . THR A 1 172 ? -1.178 -1.607 -2.663 1.00 50.34 172 THR A CA 1
ATOM 1370 C C . THR A 1 172 ? -0.753 -0.410 -3.506 1.00 50.34 172 THR A C 1
ATOM 1372 O O . THR A 1 172 ? -1.377 -0.162 -4.534 1.00 50.34 172 THR A O 1
ATOM 1375 N N . GLN A 1 173 ? 0.317 0.309 -3.147 1.00 58.72 173 GLN A N 1
ATOM 1376 C CA . GLN A 1 173 ? 0.744 1.480 -3.916 1.00 58.72 173 GLN A CA 1
ATOM 1377 C C . GLN A 1 173 ? 1.963 1.257 -4.813 1.00 58.72 173 GLN A C 1
ATOM 1379 O O . GLN A 1 173 ? 2.021 1.925 -5.837 1.00 58.72 173 GLN A O 1
ATOM 1384 N N . SER A 1 174 ? 2.900 0.333 -4.551 1.00 71.88 174 SER A N 1
ATOM 1385 C CA . SER A 1 174 ? 4.074 0.218 -5.440 1.00 71.88 174 SER A CA 1
ATOM 1386 C C . SER A 1 174 ? 3.742 -0.321 -6.817 1.00 71.88 174 SER A C 1
ATOM 1388 O O . SER A 1 174 ? 4.388 0.101 -7.763 1.00 71.88 174 SER A O 1
ATOM 1390 N N . LEU A 1 175 ? 2.788 -1.250 -6.950 1.00 80.62 175 LEU A N 1
ATOM 1391 C CA . LEU A 1 175 ? 2.427 -1.784 -8.267 1.00 80.62 175 LEU A CA 1
ATOM 1392 C C . LEU A 1 175 ? 1.729 -0.710 -9.101 1.00 80.62 175 LEU A C 1
ATOM 1394 O O . LEU A 1 175 ? 2.096 -0.503 -10.248 1.00 80.62 175 LEU A O 1
ATOM 1398 N N . ILE A 1 176 ? 0.783 0.030 -8.512 1.00 85.19 176 ILE A N 1
ATOM 1399 C CA . ILE A 1 176 ? 0.098 1.134 -9.200 1.00 85.19 176 ILE A CA 1
ATOM 1400 C C . ILE A 1 176 ? 1.079 2.265 -9.512 1.00 85.19 176 ILE A C 1
ATOM 1402 O O . ILE A 1 176 ? 1.141 2.718 -10.649 1.00 85.19 176 ILE A O 1
ATOM 1406 N N . MET A 1 177 ? 1.895 2.677 -8.539 1.00 84.31 177 MET A N 1
ATOM 1407 C CA . MET A 1 177 ? 2.954 3.668 -8.741 1.00 84.31 177 MET A CA 1
ATOM 1408 C C . MET A 1 177 ? 3.937 3.210 -9.823 1.00 84.31 177 MET A C 1
ATOM 1410 O O . MET A 1 177 ? 4.313 4.001 -10.679 1.00 84.31 177 MET A O 1
ATOM 1414 N N . GLY A 1 178 ? 4.313 1.930 -9.817 1.00 86.25 178 GLY A N 1
ATOM 1415 C CA . GLY A 1 178 ? 5.151 1.308 -10.833 1.00 86.25 178 GLY A CA 1
ATOM 1416 C C . GLY A 1 178 ? 4.505 1.386 -12.210 1.00 86.25 178 GLY A C 1
ATOM 1417 O O . GLY A 1 178 ? 5.125 1.895 -13.132 1.00 86.25 178 GLY A O 1
ATOM 1418 N N . MET A 1 179 ? 3.245 0.967 -12.351 1.00 91.81 179 MET A N 1
ATOM 1419 C CA . MET A 1 179 ? 2.498 1.071 -13.610 1.00 91.81 179 MET A CA 1
ATOM 1420 C C . MET A 1 179 ? 2.430 2.515 -14.118 1.00 91.81 179 MET A C 1
ATOM 1422 O O . MET A 1 179 ? 2.670 2.753 -15.296 1.00 91.81 179 MET A O 1
ATOM 1426 N N . VAL A 1 180 ? 2.152 3.487 -13.245 1.00 92.12 180 VAL A N 1
ATOM 1427 C CA . VAL A 1 180 ? 2.099 4.908 -13.625 1.00 92.12 180 VAL A CA 1
ATOM 1428 C C . VAL A 1 180 ? 3.474 5.407 -14.068 1.00 92.12 180 VAL A C 1
ATOM 1430 O O . VAL A 1 180 ? 3.584 6.032 -15.121 1.00 92.12 180 VAL A O 1
ATOM 1433 N N . LEU A 1 181 ? 4.527 5.104 -13.306 1.00 91.38 181 LEU A N 1
ATOM 1434 C CA . LEU A 1 181 ? 5.891 5.533 -13.606 1.00 91.38 181 LEU A CA 1
ATOM 1435 C C . LEU A 1 181 ? 6.391 4.922 -14.918 1.00 91.38 181 LEU A C 1
ATOM 1437 O O . LEU A 1 181 ? 6.833 5.653 -15.801 1.00 91.38 181 LEU A O 1
ATOM 1441 N N . TRP A 1 182 ? 6.264 3.604 -15.085 1.00 94.81 182 TRP A N 1
ATOM 1442 C CA . TRP A 1 182 ? 6.684 2.913 -16.304 1.00 94.81 182 TRP A CA 1
ATOM 1443 C C . TRP A 1 182 ? 5.816 3.286 -17.505 1.00 94.81 182 TRP A C 1
ATOM 1445 O O . TRP A 1 182 ? 6.339 3.442 -18.604 1.00 94.81 182 TRP A O 1
ATOM 1455 N N . GLY A 1 183 ? 4.516 3.513 -17.302 1.00 96.69 183 GLY A N 1
ATOM 1456 C CA . GLY A 1 183 ? 3.618 4.034 -18.331 1.00 96.69 183 GLY A CA 1
ATOM 1457 C C . GLY A 1 183 ? 4.032 5.423 -18.815 1.00 96.69 183 GLY A C 1
ATOM 1458 O O . GLY A 1 183 ? 4.123 5.649 -20.022 1.00 96.69 183 GLY A O 1
ATOM 1459 N N . ALA A 1 184 ? 4.367 6.332 -17.896 1.00 95.81 184 ALA A N 1
ATOM 1460 C CA . ALA A 1 184 ? 4.880 7.656 -18.238 1.00 95.81 184 ALA A CA 1
ATOM 1461 C C . ALA A 1 184 ? 6.236 7.579 -18.963 1.00 95.81 184 ALA A C 1
ATOM 1463 O O . ALA A 1 184 ? 6.428 8.254 -19.974 1.00 95.81 184 ALA A O 1
ATOM 1464 N N . SER A 1 185 ? 7.156 6.720 -18.510 1.00 95.19 185 SER A N 1
ATOM 1465 C CA . SER A 1 185 ? 8.443 6.488 -19.184 1.00 95.19 185 SER A CA 1
ATOM 1466 C C . SER A 1 185 ? 8.277 5.899 -20.587 1.00 95.19 185 SER A C 1
ATOM 1468 O O . SER A 1 185 ? 8.985 6.304 -21.507 1.00 95.19 185 SER A O 1
ATOM 1470 N N . MET A 1 186 ? 7.324 4.982 -20.775 1.00 97.50 186 MET A N 1
ATOM 1471 C CA . MET A 1 186 ? 7.008 4.406 -22.082 1.00 97.50 186 MET A CA 1
ATOM 1472 C C . MET A 1 186 ? 6.462 5.477 -23.027 1.00 97.50 186 MET A C 1
ATOM 1474 O O . MET A 1 186 ? 6.921 5.568 -24.160 1.00 97.50 186 MET A O 1
ATOM 1478 N N . ALA A 1 187 ? 5.530 6.316 -22.563 1.00 97.88 187 ALA A N 1
ATOM 1479 C CA . ALA A 1 187 ? 4.992 7.420 -23.356 1.00 97.88 187 ALA A CA 1
ATOM 1480 C C . ALA A 1 187 ? 6.086 8.428 -23.746 1.00 97.88 187 ALA A C 1
ATOM 1482 O O . ALA A 1 187 ? 6.168 8.833 -24.904 1.00 97.88 187 ALA A O 1
ATOM 1483 N N . TYR A 1 188 ? 6.968 8.775 -22.804 1.00 96.44 188 TYR A N 1
ATOM 1484 C CA . TYR A 1 188 ? 8.131 9.625 -23.060 1.00 96.44 188 TYR A CA 1
ATOM 1485 C C . TYR A 1 188 ? 9.035 9.041 -24.156 1.00 96.44 188 TYR A C 1
ATOM 1487 O O . TYR A 1 188 ? 9.368 9.738 -25.115 1.00 96.44 188 TYR A O 1
ATOM 1495 N N . GLY A 1 189 ? 9.389 7.756 -24.058 1.00 96.75 189 GLY A N 1
ATOM 1496 C CA . GLY A 1 189 ? 10.182 7.069 -25.079 1.00 96.75 189 GLY A CA 1
ATOM 1497 C C . GLY A 1 189 ? 9.471 7.000 -26.435 1.00 96.75 189 GLY A C 1
ATOM 1498 O O . GLY A 1 189 ? 10.080 7.286 -27.464 1.00 96.75 189 GLY A O 1
ATOM 1499 N N . ALA A 1 190 ? 8.167 6.717 -26.446 1.00 97.81 190 ALA A N 1
ATOM 1500 C CA . ALA A 1 190 ? 7.371 6.612 -27.665 1.00 97.81 190 ALA A CA 1
ATOM 1501 C C . ALA A 1 190 ? 7.303 7.933 -28.445 1.00 97.81 190 ALA A C 1
ATOM 1503 O O . ALA A 1 190 ? 7.385 7.912 -29.670 1.00 97.81 190 ALA A O 1
ATOM 1504 N N . ILE A 1 191 ? 7.219 9.079 -27.757 1.00 97.88 191 ILE A N 1
ATOM 1505 C CA . ILE A 1 191 ? 7.295 10.405 -28.397 1.00 97.88 191 ILE A CA 1
ATOM 1506 C C . ILE A 1 191 ? 8.634 10.575 -29.125 1.00 97.88 191 ILE A C 1
ATOM 1508 O O . ILE A 1 191 ? 8.660 11.070 -30.251 1.00 97.88 191 ILE A O 1
ATOM 1512 N N . HIS A 1 192 ? 9.737 10.122 -28.521 1.00 97.56 192 HIS A N 1
ATOM 1513 C CA . HIS A 1 192 ? 11.043 10.156 -29.175 1.00 97.56 192 HIS A CA 1
ATOM 1514 C C . HIS A 1 192 ? 11.062 9.218 -30.380 1.00 97.56 192 HIS A C 1
ATOM 1516 O O . HIS A 1 192 ? 11.393 9.656 -31.469 1.00 97.56 192 HIS A O 1
ATOM 1522 N N . VAL A 1 193 ? 10.604 7.972 -30.248 1.00 98.00 193 VAL A N 1
ATOM 1523 C CA . VAL A 1 193 ? 10.520 7.040 -31.387 1.00 98.00 193 VAL A CA 1
ATOM 1524 C C . VAL A 1 193 ? 9.667 7.610 -32.532 1.00 98.00 193 VAL A C 1
ATOM 1526 O O . VAL A 1 193 ? 10.040 7.457 -33.693 1.00 98.00 193 VAL A O 1
ATOM 1529 N N . ALA A 1 194 ? 8.573 8.318 -32.231 1.00 98.00 194 ALA A N 1
ATOM 1530 C CA . ALA A 1 194 ? 7.718 8.959 -33.232 1.00 98.00 194 ALA A CA 1
ATOM 1531 C C . ALA A 1 194 ? 8.438 10.068 -34.021 1.00 98.00 194 ALA A C 1
ATOM 1533 O O . ALA A 1 194 ? 8.149 10.274 -35.199 1.00 98.00 194 ALA A O 1
ATOM 1534 N N . ALA A 1 195 ? 9.431 10.731 -33.426 1.00 97.19 195 ALA A N 1
ATOM 1535 C CA . ALA A 1 195 ? 10.283 11.716 -34.092 1.00 97.19 195 ALA A CA 1
ATOM 1536 C C . ALA A 1 195 ? 11.395 11.070 -34.948 1.00 97.19 195 ALA A C 1
ATOM 1538 O O . ALA A 1 195 ? 12.469 11.645 -35.119 1.00 97.19 195 ALA A O 1
ATOM 1539 N N . TRP A 1 196 ? 11.169 9.866 -35.491 1.00 97.81 196 TRP A N 1
ATOM 1540 C CA . TRP A 1 196 ? 12.183 9.020 -36.139 1.00 97.81 196 TRP A CA 1
ATOM 1541 C C . TRP A 1 196 ? 13.032 9.732 -37.205 1.00 97.81 196 TRP A C 1
ATOM 1543 O O . TRP A 1 196 ? 14.207 9.407 -37.405 1.00 97.81 196 TRP A O 1
ATOM 1553 N N . HIS A 1 197 ? 12.428 10.700 -37.897 1.00 97.38 197 HIS A N 1
ATOM 1554 C CA . HIS A 1 197 ? 13.015 11.459 -39.001 1.00 97.38 197 HIS A CA 1
ATOM 1555 C C . HIS A 1 197 ? 13.521 12.854 -38.599 1.00 97.38 197 HIS A C 1
ATOM 1557 O O . HIS A 1 197 ? 13.700 13.707 -39.464 1.00 97.38 197 HIS A O 1
ATOM 1563 N N . TYR A 1 198 ? 13.759 13.103 -37.310 1.00 96.88 198 TYR A N 1
ATOM 1564 C CA . TYR A 1 198 ? 14.338 14.364 -36.854 1.00 96.88 198 TYR A CA 1
ATOM 1565 C C . TYR A 1 198 ? 15.748 14.586 -37.433 1.00 96.88 198 TYR A C 1
ATOM 1567 O O . TYR A 1 198 ? 16.493 13.632 -37.695 1.00 96.88 198 TYR A O 1
ATOM 1575 N N . PHE A 1 199 ? 16.096 15.855 -37.656 1.00 97.75 199 PHE A N 1
ATOM 1576 C CA . PHE A 1 199 ? 17.386 16.259 -38.210 1.00 97.75 199 PHE A CA 1
ATOM 1577 C C . PHE A 1 199 ? 18.484 16.190 -37.144 1.00 97.75 199 PHE A C 1
ATOM 1579 O O . PHE A 1 199 ? 18.332 16.741 -36.056 1.00 97.75 199 PHE A O 1
ATOM 1586 N N . PHE A 1 200 ? 19.609 15.562 -37.487 1.00 97.50 200 PHE A N 1
ATOM 1587 C CA . PHE A 1 200 ? 20.810 15.524 -36.655 1.00 97.50 200 PHE A CA 1
ATOM 1588 C C . PHE A 1 200 ? 22.038 15.931 -37.482 1.00 97.50 200 PHE A C 1
ATOM 1590 O O . PHE A 1 200 ? 22.104 15.573 -38.661 1.00 97.50 200 PHE A O 1
ATOM 1597 N N . PRO A 1 201 ? 23.018 16.633 -36.881 1.00 97.94 201 PRO A N 1
ATOM 1598 C CA . PRO A 1 201 ? 24.276 17.004 -37.529 1.00 97.94 201 PRO A CA 1
ATOM 1599 C C . PRO A 1 201 ? 25.060 15.826 -38.116 1.00 97.94 201 PRO A C 1
ATOM 1601 O O . PRO A 1 201 ? 25.682 15.972 -39.168 1.00 97.94 201 PRO A O 1
ATOM 1604 N N . THR A 1 202 ? 25.035 14.661 -37.456 1.00 98.25 202 THR A N 1
ATOM 1605 C CA . THR A 1 202 ? 25.757 13.467 -37.912 1.00 98.25 202 THR A CA 1
ATOM 1606 C C . THR A 1 202 ? 24.866 12.215 -37.963 1.00 98.25 202 THR A C 1
ATOM 1608 O O . THR A 1 202 ? 23.954 12.054 -37.145 1.00 98.25 202 THR A O 1
ATOM 1611 N N . PRO A 1 203 ? 25.133 11.263 -38.884 1.00 97.88 203 PRO A N 1
ATOM 1612 C CA . PRO A 1 203 ? 24.412 9.987 -38.930 1.00 97.88 203 PRO A CA 1
ATOM 1613 C C . PRO A 1 203 ? 24.580 9.141 -37.661 1.00 97.88 203 PRO A C 1
ATOM 1615 O O . PRO A 1 203 ? 23.676 8.394 -37.288 1.00 97.88 203 PRO A O 1
ATOM 1618 N N . LEU A 1 204 ? 25.732 9.259 -36.990 1.00 97.56 204 LEU A N 1
ATOM 1619 C CA . LEU A 1 204 ? 26.008 8.541 -35.746 1.00 97.56 204 LEU A CA 1
ATOM 1620 C C . LEU A 1 204 ? 25.125 9.041 -34.602 1.00 97.56 204 LEU A C 1
ATOM 1622 O O . LEU A 1 204 ? 24.554 8.221 -33.886 1.00 97.56 204 LEU A O 1
ATOM 1626 N N . GLU A 1 205 ? 24.950 10.357 -34.462 1.00 96.19 205 GLU A N 1
ATOM 1627 C CA . GLU A 1 205 ? 24.020 10.934 -33.483 1.00 96.19 205 GLU A CA 1
ATOM 1628 C C . GLU A 1 205 ? 22.588 10.455 -33.725 1.00 96.19 205 GLU A C 1
ATOM 1630 O O . GLU A 1 205 ? 21.921 10.022 -32.786 1.00 96.19 205 GLU A O 1
ATOM 1635 N N . GLN A 1 206 ? 22.140 10.443 -34.985 1.00 97.31 206 GLN A N 1
ATOM 1636 C CA . GLN A 1 206 ? 20.811 9.942 -35.337 1.00 97.31 206 GLN A CA 1
ATOM 1637 C C . GLN A 1 206 ? 20.647 8.455 -34.993 1.00 97.31 206 GLN A C 1
ATOM 1639 O O . GLN A 1 206 ? 19.609 8.054 -34.462 1.00 97.31 206 GLN A O 1
ATOM 1644 N N . LEU A 1 207 ? 21.654 7.623 -35.281 1.00 97.31 207 LEU A N 1
ATOM 1645 C CA . LEU A 1 207 ? 21.627 6.196 -34.960 1.00 97.31 207 LEU A CA 1
ATOM 1646 C C . LEU A 1 207 ? 21.583 5.963 -33.446 1.00 97.31 207 LEU A C 1
ATOM 1648 O O . LEU A 1 207 ? 20.732 5.211 -32.974 1.00 97.31 207 LEU A O 1
ATOM 1652 N N . LEU A 1 208 ? 22.459 6.623 -32.683 1.00 96.56 208 LEU A N 1
ATOM 1653 C CA . LEU A 1 208 ? 22.499 6.516 -31.223 1.00 96.56 208 LEU A CA 1
ATOM 1654 C C . LEU A 1 208 ? 21.183 6.978 -30.593 1.00 96.56 208 LEU A C 1
ATOM 1656 O O . LEU A 1 208 ? 20.651 6.313 -29.702 1.00 96.56 208 LEU A O 1
ATOM 1660 N N . TRP A 1 209 ? 20.615 8.078 -31.085 1.00 97.44 209 TRP A N 1
ATOM 1661 C CA . TRP A 1 209 ? 19.325 8.582 -30.630 1.00 97.44 209 TRP A CA 1
ATOM 1662 C C . TRP A 1 209 ? 18.177 7.602 -30.931 1.00 97.44 209 TRP A C 1
ATOM 1664 O O . TRP A 1 209 ? 17.356 7.327 -30.055 1.00 97.44 209 TRP A O 1
ATOM 1674 N N . ARG A 1 210 ? 18.142 6.993 -32.124 1.00 97.94 210 ARG A N 1
ATOM 1675 C CA . ARG A 1 210 ? 17.138 5.970 -32.476 1.00 97.94 210 ARG A CA 1
ATOM 1676 C C . ARG A 1 210 ? 17.254 4.735 -31.591 1.00 97.94 210 ARG A C 1
ATOM 1678 O O . ARG A 1 210 ? 16.255 4.294 -31.027 1.00 97.94 210 ARG A O 1
ATOM 1685 N N . LEU A 1 211 ? 18.466 4.195 -31.448 1.00 96.81 211 LEU A N 1
ATOM 1686 C CA . LEU A 1 211 ? 18.723 3.007 -30.633 1.00 96.81 211 LEU A CA 1
ATOM 1687 C C . LEU A 1 211 ? 18.347 3.246 -29.168 1.00 96.81 211 LEU A C 1
ATOM 1689 O O . LEU A 1 211 ? 17.642 2.429 -28.580 1.00 96.81 211 LEU A O 1
ATOM 1693 N N . SER A 1 212 ? 18.752 4.382 -28.598 1.00 95.50 212 SER A N 1
ATOM 1694 C CA . SER A 1 212 ? 18.414 4.743 -27.215 1.00 95.50 212 SER A CA 1
ATOM 1695 C C . SER A 1 212 ? 16.913 4.958 -27.012 1.00 95.50 212 SER A C 1
ATOM 1697 O O . SER A 1 212 ? 16.360 4.449 -26.039 1.00 95.50 212 SER A O 1
ATOM 1699 N N . SER A 1 213 ? 16.225 5.627 -27.941 1.00 96.69 213 SER A N 1
ATOM 1700 C CA . SER A 1 213 ? 14.775 5.850 -27.859 1.00 96.69 213 SER A CA 1
ATOM 1701 C C . SER A 1 213 ? 13.991 4.537 -27.911 1.00 96.69 213 SER A C 1
ATOM 1703 O O . SER A 1 213 ? 13.097 4.312 -27.090 1.00 96.69 213 SER A O 1
ATOM 1705 N N . VAL A 1 214 ? 14.355 3.632 -28.827 1.00 96.81 214 VAL A N 1
ATOM 1706 C CA . VAL A 1 214 ? 13.753 2.291 -28.924 1.00 96.81 214 VAL A CA 1
ATOM 1707 C C . VAL A 1 214 ? 14.027 1.487 -27.657 1.00 96.81 214 VAL A C 1
ATOM 1709 O O . VAL A 1 214 ? 13.103 0.900 -27.097 1.00 96.81 214 VAL A O 1
ATOM 1712 N N . TRP A 1 215 ? 15.266 1.508 -27.164 1.00 95.06 215 TRP A N 1
ATOM 1713 C CA . TRP A 1 215 ? 15.663 0.775 -25.966 1.00 95.06 215 TRP A CA 1
ATOM 1714 C C . TRP A 1 215 ? 14.917 1.241 -24.712 1.00 95.06 215 TRP A C 1
ATOM 1716 O O . TRP A 1 215 ? 14.341 0.424 -23.998 1.00 95.06 215 TRP A O 1
ATOM 1726 N N . VAL A 1 216 ? 14.862 2.553 -24.458 1.00 94.00 216 VAL A N 1
ATOM 1727 C CA . VAL A 1 216 ? 14.142 3.121 -23.305 1.00 94.00 216 VAL A CA 1
ATOM 1728 C C . VAL A 1 216 ? 12.655 2.778 -23.368 1.00 94.00 216 VAL A C 1
ATOM 1730 O O . VAL A 1 216 ? 12.080 2.360 -22.362 1.00 94.00 216 VAL A O 1
ATOM 1733 N N . THR A 1 217 ? 12.042 2.898 -24.550 1.00 96.50 217 THR A N 1
ATOM 1734 C CA . THR A 1 217 ? 10.627 2.552 -24.754 1.00 96.50 217 THR A CA 1
ATOM 1735 C C . THR A 1 217 ? 10.376 1.072 -24.483 1.00 96.50 217 THR A C 1
ATOM 1737 O O . THR A 1 217 ? 9.430 0.732 -23.774 1.00 96.50 217 THR A O 1
ATOM 1740 N N . PHE A 1 218 ? 11.243 0.192 -24.994 1.00 95.81 218 PHE A N 1
ATOM 1741 C CA . PHE A 1 218 ? 11.158 -1.251 -24.785 1.00 95.81 218 PHE A CA 1
ATOM 1742 C C . PHE A 1 218 ? 11.279 -1.626 -23.303 1.00 95.81 218 PHE A C 1
ATOM 1744 O O . PHE A 1 218 ? 10.419 -2.336 -22.785 1.00 95.81 218 PHE A O 1
ATOM 1751 N N . CYS A 1 219 ? 12.286 -1.107 -22.596 1.00 94.31 219 CYS A N 1
ATOM 1752 C CA . CYS A 1 219 ? 12.478 -1.374 -21.169 1.00 94.31 219 CYS A CA 1
ATOM 1753 C C . CYS A 1 219 ? 11.280 -0.898 -20.337 1.00 94.31 219 CYS A C 1
ATOM 1755 O O . CYS A 1 219 ? 10.785 -1.634 -19.483 1.00 94.31 219 CYS A O 1
ATOM 1757 N N . ALA A 1 220 ? 10.773 0.308 -20.605 1.00 94.81 220 ALA A N 1
ATOM 1758 C CA . ALA A 1 220 ? 9.599 0.834 -19.916 1.00 94.81 220 ALA A CA 1
ATOM 1759 C C . ALA A 1 220 ? 8.343 -0.009 -20.194 1.00 94.81 220 ALA A C 1
ATOM 1761 O O . ALA A 1 220 ? 7.611 -0.340 -19.262 1.00 94.81 220 ALA A O 1
ATOM 1762 N N . ALA A 1 221 ? 8.122 -0.418 -21.447 1.00 96.19 221 ALA A N 1
ATOM 1763 C CA . ALA A 1 221 ? 7.012 -1.291 -21.820 1.00 96.19 221 ALA A CA 1
ATOM 1764 C C . ALA A 1 221 ? 7.113 -2.670 -21.149 1.00 96.19 221 ALA A C 1
ATOM 1766 O O . ALA A 1 221 ? 6.122 -3.164 -20.613 1.00 96.19 22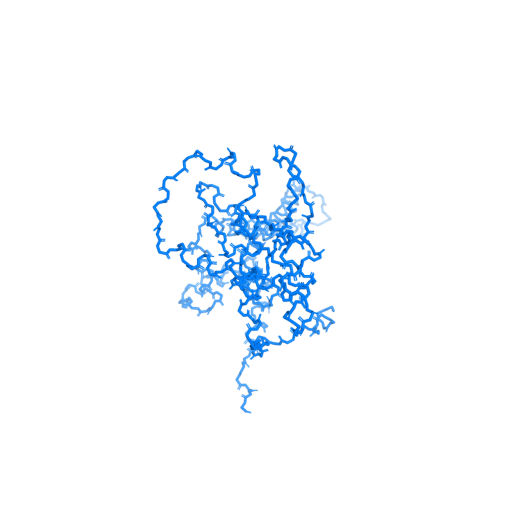1 ALA A O 1
ATOM 1767 N N . PHE A 1 222 ? 8.306 -3.270 -21.108 1.00 94.69 222 PHE A N 1
ATOM 1768 C CA . PHE A 1 222 ? 8.547 -4.537 -20.416 1.00 94.69 222 PHE A CA 1
ATOM 1769 C C . PHE A 1 222 ? 8.180 -4.443 -18.930 1.00 94.69 222 PHE A C 1
ATOM 1771 O O . PHE A 1 222 ? 7.421 -5.270 -18.418 1.00 94.69 222 PHE A O 1
ATOM 1778 N N . TRP A 1 223 ? 8.655 -3.410 -18.230 1.00 92.62 223 TRP A N 1
ATOM 1779 C CA . TRP A 1 223 ? 8.331 -3.212 -16.816 1.00 92.62 223 TRP A CA 1
ATOM 1780 C C . TRP A 1 223 ? 6.856 -2.878 -16.583 1.00 92.62 223 TRP A C 1
ATOM 1782 O O . TRP A 1 223 ? 6.267 -3.344 -15.608 1.00 92.62 223 TRP A O 1
ATOM 1792 N N . LEU A 1 224 ? 6.220 -2.129 -17.481 1.00 94.62 224 LEU A N 1
ATOM 1793 C CA . LEU A 1 224 ? 4.782 -1.880 -17.416 1.00 94.62 224 LEU A CA 1
ATOM 1794 C C . LEU A 1 224 ? 3.990 -3.188 -17.529 1.00 94.62 224 LEU A C 1
ATOM 1796 O O . LEU A 1 224 ? 3.118 -3.448 -16.700 1.00 94.62 224 LEU A O 1
ATOM 1800 N N . VAL A 1 225 ? 4.323 -4.032 -18.509 1.00 94.44 225 VAL A N 1
ATOM 1801 C CA . VAL A 1 22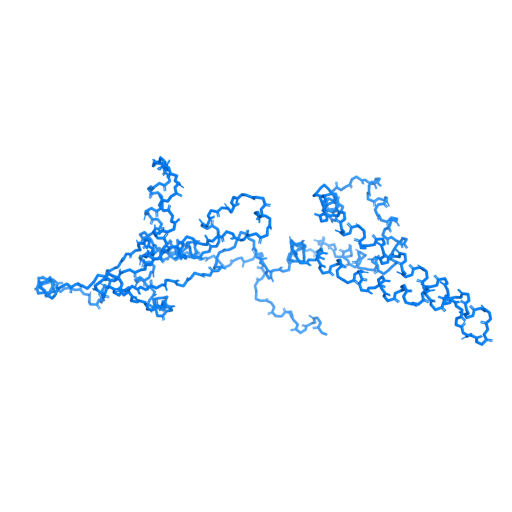5 ? 3.663 -5.326 -18.725 1.00 94.44 225 VAL A CA 1
ATOM 1802 C C . VAL A 1 225 ? 3.887 -6.258 -17.539 1.00 94.44 225 VAL A C 1
ATOM 1804 O O . VAL A 1 225 ? 2.932 -6.877 -17.081 1.00 94.44 225 VAL A O 1
ATOM 1807 N N . THR A 1 226 ? 5.097 -6.339 -16.980 1.00 90.75 226 THR A N 1
ATOM 1808 C CA . THR A 1 226 ? 5.342 -7.178 -15.793 1.00 90.75 226 THR A CA 1
ATOM 1809 C C . THR A 1 226 ? 4.557 -6.697 -14.573 1.00 90.75 226 THR A C 1
ATOM 1811 O O . THR A 1 226 ? 3.983 -7.527 -13.870 1.00 90.75 226 THR A O 1
ATOM 1814 N N . ASN A 1 227 ? 4.450 -5.382 -14.344 1.00 89.81 227 ASN A N 1
ATOM 1815 C CA . ASN A 1 227 ? 3.620 -4.833 -13.264 1.00 89.81 227 ASN A CA 1
ATOM 1816 C C . ASN A 1 227 ? 2.125 -5.100 -13.498 1.00 89.81 227 ASN A C 1
ATOM 1818 O O . ASN A 1 227 ? 1.420 -5.478 -12.563 1.00 89.81 227 ASN A O 1
ATOM 1822 N N . LEU A 1 228 ? 1.649 -4.962 -14.738 1.00 91.62 228 LEU A N 1
ATOM 1823 C CA . LEU A 1 228 ? 0.265 -5.258 -15.107 1.00 91.62 228 LEU A CA 1
ATOM 1824 C C . LEU A 1 228 ? -0.059 -6.746 -14.916 1.00 91.62 228 LEU A C 1
ATOM 1826 O O . LEU A 1 228 ? -1.095 -7.089 -14.352 1.00 91.62 228 LEU A O 1
ATOM 1830 N N . LEU A 1 229 ? 0.848 -7.631 -15.334 1.00 91.62 229 LEU A N 1
ATOM 1831 C CA . LEU A 1 229 ? 0.734 -9.073 -15.144 1.00 91.62 229 LEU A CA 1
ATOM 1832 C C . LEU A 1 229 ? 0.775 -9.452 -13.660 1.00 91.62 229 LEU A C 1
ATOM 1834 O O . LEU A 1 229 ? -0.035 -10.265 -13.230 1.00 91.62 229 LEU A O 1
ATOM 1838 N N . ALA A 1 230 ? 1.657 -8.850 -12.860 1.00 88.88 230 ALA A N 1
ATOM 1839 C CA . ALA A 1 230 ? 1.700 -9.070 -11.413 1.00 88.88 230 ALA A CA 1
ATOM 1840 C C . ALA A 1 230 ? 0.409 -8.612 -10.719 1.00 88.88 230 ALA A C 1
ATOM 1842 O O . ALA A 1 230 ? -0.070 -9.279 -9.804 1.00 88.88 230 ALA A O 1
ATOM 1843 N N . HIS A 1 231 ? -0.181 -7.508 -11.183 1.00 87.44 231 HIS A N 1
ATOM 1844 C CA . HIS A 1 231 ? -1.469 -7.022 -10.697 1.00 87.44 231 HIS A CA 1
ATOM 1845 C C . HIS A 1 231 ? -2.632 -7.944 -11.105 1.00 87.44 231 HIS A C 1
ATOM 1847 O O . HIS A 1 231 ? -3.514 -8.219 -10.296 1.00 87.44 231 HIS A O 1
ATOM 1853 N N . ALA A 1 232 ? -2.641 -8.438 -12.346 1.00 90.31 232 ALA A N 1
ATOM 1854 C CA . ALA A 1 232 ? -3.694 -9.315 -12.860 1.00 90.31 232 ALA A CA 1
ATOM 1855 C C . ALA A 1 232 ? -3.604 -10.753 -12.316 1.00 90.31 232 ALA A C 1
ATOM 1857 O O . ALA A 1 232 ? -4.629 -11.400 -12.099 1.00 90.31 232 ALA A O 1
ATOM 1858 N N . PHE A 1 233 ? -2.390 -11.256 -12.078 1.00 92.06 233 PHE A N 1
ATOM 1859 C CA . PHE A 1 233 ? -2.125 -12.639 -11.695 1.00 92.06 233 PHE A CA 1
ATOM 1860 C C . PHE A 1 233 ? -1.345 -12.707 -10.370 1.00 92.06 233 PHE A C 1
ATOM 1862 O O . PHE A 1 233 ? -0.118 -12.585 -10.365 1.00 92.06 233 PHE A O 1
ATOM 1869 N N . PRO A 1 234 ? -2.010 -13.034 -9.243 1.00 85.00 234 PRO A N 1
ATOM 1870 C CA . PRO A 1 234 ? -1.367 -13.139 -7.927 1.00 85.00 234 PRO A CA 1
ATOM 1871 C C . PRO A 1 234 ? -0.211 -14.147 -7.864 1.00 85.00 234 PRO A C 1
ATOM 1873 O O . PRO A 1 234 ? 0.649 -14.064 -6.991 1.00 85.00 234 PRO A O 1
ATOM 1876 N N . ILE A 1 235 ? -0.186 -15.122 -8.778 1.00 91.81 235 ILE A N 1
ATOM 1877 C CA . ILE A 1 235 ? 0.896 -16.107 -8.892 1.00 91.81 235 ILE A CA 1
ATOM 1878 C C . ILE A 1 235 ? 2.218 -15.414 -9.241 1.00 91.81 235 ILE A C 1
ATOM 1880 O O . ILE A 1 235 ? 3.252 -15.759 -8.676 1.00 91.81 235 ILE A O 1
ATOM 1884 N N . ILE A 1 236 ? 2.187 -14.415 -10.125 1.00 88.56 236 ILE A N 1
ATOM 1885 C CA . ILE A 1 236 ? 3.384 -13.693 -10.565 1.00 88.56 236 ILE A CA 1
ATOM 1886 C C . ILE A 1 236 ? 3.940 -12.854 -9.414 1.00 88.56 236 ILE A C 1
ATOM 1888 O O . ILE A 1 236 ? 5.143 -12.897 -9.162 1.00 88.56 236 ILE A O 1
ATOM 1892 N N . ASP A 1 237 ? 3.075 -12.177 -8.650 1.00 84.50 237 ASP A N 1
ATOM 1893 C CA . ASP A 1 237 ? 3.515 -11.477 -7.440 1.00 84.50 237 ASP A CA 1
ATOM 1894 C C . ASP A 1 237 ? 4.127 -12.450 -6.423 1.00 84.50 237 ASP A C 1
ATOM 1896 O O . ASP A 1 237 ? 5.204 -12.179 -5.897 1.00 84.50 237 ASP A O 1
ATOM 1900 N N . ARG A 1 238 ? 3.537 -13.638 -6.213 1.00 87.69 238 ARG A N 1
ATOM 1901 C CA . ARG A 1 238 ? 4.131 -14.667 -5.337 1.00 87.69 238 ARG A CA 1
ATOM 1902 C C . ARG A 1 238 ? 5.520 -15.101 -5.797 1.00 87.69 238 ARG A C 1
ATOM 1904 O O . ARG A 1 238 ? 6.421 -15.171 -4.964 1.00 87.69 238 ARG A O 1
ATOM 1911 N N . VAL A 1 239 ? 5.716 -15.356 -7.092 1.00 91.06 239 VAL A N 1
ATOM 1912 C CA . VAL A 1 239 ? 7.041 -15.691 -7.644 1.00 91.06 239 VAL A CA 1
ATOM 1913 C C . VAL A 1 239 ? 8.023 -14.547 -7.397 1.00 91.06 239 VAL A C 1
ATOM 1915 O O . VAL A 1 239 ? 9.132 -14.787 -6.923 1.00 91.06 239 VAL A O 1
ATOM 1918 N N . TRP A 1 240 ? 7.601 -13.299 -7.612 1.00 86.44 240 TRP A N 1
ATOM 1919 C CA . TRP A 1 240 ? 8.409 -12.115 -7.318 1.00 86.44 240 TRP A CA 1
ATOM 1920 C C . TRP A 1 240 ? 8.723 -11.978 -5.819 1.00 86.44 240 TRP A C 1
ATOM 1922 O O . TRP A 1 240 ? 9.803 -11.531 -5.437 1.00 86.44 240 TRP A O 1
ATOM 1932 N N . VAL A 1 241 ? 7.797 -12.347 -4.923 1.00 83.62 241 VAL A N 1
ATOM 1933 C CA . VAL A 1 241 ? 8.025 -12.385 -3.461 1.00 83.62 241 VAL A CA 1
ATOM 1934 C C . VAL A 1 241 ? 9.100 -13.408 -3.152 1.00 83.62 241 VAL A C 1
ATOM 1936 O O . VAL A 1 241 ? 10.088 -13.072 -2.511 1.00 83.62 241 VAL A O 1
ATOM 1939 N N . THR A 1 242 ? 8.942 -14.616 -3.681 1.00 88.25 242 THR A N 1
ATOM 1940 C CA . THR A 1 242 ? 9.871 -15.727 -3.465 1.00 88.25 242 THR A CA 1
ATOM 1941 C C . THR A 1 242 ? 11.267 -15.414 -4.017 1.00 88.25 242 THR A C 1
ATOM 1943 O O . THR A 1 242 ? 12.260 -15.741 -3.369 1.00 88.25 242 THR A O 1
ATOM 1946 N N . TYR A 1 243 ? 11.362 -14.726 -5.162 1.00 88.81 243 TYR A N 1
ATOM 1947 C CA . TYR A 1 243 ? 12.625 -14.220 -5.713 1.00 88.81 243 TYR A CA 1
ATOM 1948 C C . TYR A 1 243 ? 13.295 -13.208 -4.774 1.00 88.81 243 TYR A C 1
ATOM 1950 O O . TYR A 1 243 ? 14.452 -13.387 -4.403 1.00 88.81 243 TYR A O 1
ATOM 1958 N N . ASN A 1 244 ? 12.560 -12.188 -4.319 1.00 81.81 244 ASN A N 1
ATOM 1959 C CA . ASN A 1 244 ? 13.104 -11.158 -3.426 1.00 81.81 244 ASN A CA 1
ATOM 1960 C C . ASN A 1 244 ? 13.512 -11.709 -2.052 1.00 81.81 244 ASN A C 1
ATOM 1962 O O . ASN A 1 244 ? 14.496 -11.256 -1.474 1.00 81.81 244 ASN A O 1
ATOM 1966 N N . GLU A 1 245 ? 12.787 -12.704 -1.538 1.00 85.50 245 GLU A N 1
ATOM 1967 C CA . GLU A 1 245 ? 13.136 -13.424 -0.307 1.00 85.50 245 GLU A CA 1
ATOM 1968 C C . GLU A 1 245 ? 14.291 -14.421 -0.501 1.00 85.50 245 GLU A C 1
ATOM 1970 O O . GLU A 1 245 ? 14.679 -15.095 0.451 1.00 85.50 245 GLU A O 1
ATOM 1975 N N . ARG A 1 246 ? 14.837 -14.537 -1.722 1.00 87.12 246 ARG A N 1
ATOM 1976 C CA . ARG A 1 246 ? 15.871 -15.513 -2.115 1.00 87.12 246 ARG A CA 1
ATOM 1977 C C . ARG A 1 246 ? 15.484 -16.964 -1.830 1.00 87.12 246 ARG A C 1
ATOM 1979 O O . ARG A 1 246 ? 16.339 -17.822 -1.637 1.00 87.12 246 ARG A O 1
ATOM 1986 N N . ARG A 1 247 ? 14.183 -17.244 -1.807 1.00 91.69 247 ARG A N 1
ATOM 1987 C CA . ARG A 1 247 ? 13.622 -18.590 -1.635 1.00 91.69 247 ARG A CA 1
ATOM 1988 C C . ARG A 1 247 ? 13.414 -19.308 -2.965 1.00 91.69 247 ARG A C 1
ATOM 1990 O O . ARG A 1 247 ? 13.068 -20.485 -2.978 1.00 91.69 247 ARG A O 1
ATOM 1997 N N . LEU A 1 248 ? 13.593 -18.603 -4.081 1.00 93.38 248 LEU A N 1
ATOM 1998 C CA . LEU A 1 248 ? 13.441 -19.170 -5.412 1.00 93.38 248 LEU A CA 1
ATOM 1999 C C . LEU A 1 248 ? 14.675 -20.010 -5.759 1.00 93.38 248 LEU A C 1
ATOM 2001 O O . LEU A 1 248 ? 15.804 -19.611 -5.479 1.00 93.38 248 LEU A O 1
ATOM 2005 N N . GLY A 1 249 ? 14.462 -21.169 -6.388 1.00 95.25 249 GLY A N 1
ATOM 2006 C CA . GLY A 1 249 ? 15.562 -22.024 -6.836 1.00 95.25 249 GLY A CA 1
ATOM 2007 C C . GLY A 1 249 ? 16.547 -21.273 -7.739 1.00 95.25 249 GLY A C 1
ATOM 2008 O O . GLY A 1 249 ? 16.179 -20.304 -8.407 1.00 95.25 249 GLY A O 1
ATOM 2009 N N . TRP A 1 250 ? 17.800 -21.730 -7.776 1.00 96.00 250 TRP A N 1
ATOM 2010 C CA . TRP A 1 250 ? 18.887 -21.053 -8.494 1.00 96.00 250 TRP A CA 1
ATOM 2011 C C . TRP A 1 250 ? 18.554 -20.750 -9.963 1.00 96.00 250 TRP A C 1
ATOM 2013 O O . TRP A 1 250 ? 18.785 -19.631 -10.409 1.00 96.00 250 TRP A O 1
ATOM 2023 N N . LEU A 1 251 ? 17.925 -21.692 -10.680 1.00 95.19 251 LEU A N 1
ATOM 2024 C CA . LEU A 1 251 ? 17.504 -21.486 -12.071 1.00 95.19 251 LEU A CA 1
ATOM 2025 C C . LEU A 1 251 ? 16.524 -20.310 -12.209 1.00 95.19 251 LEU A C 1
ATOM 2027 O O . LEU A 1 251 ? 16.715 -19.436 -13.049 1.00 95.19 251 LEU A O 1
ATOM 2031 N N . GLY A 1 252 ? 15.482 -20.273 -11.373 1.00 92.38 252 GLY A N 1
ATOM 2032 C CA . GLY A 1 252 ? 14.487 -19.200 -11.403 1.00 92.38 252 GLY A CA 1
ATOM 2033 C C . GLY A 1 252 ? 15.103 -17.851 -11.043 1.00 92.38 252 GLY A C 1
ATOM 2034 O O . GLY A 1 252 ? 14.818 -16.847 -11.689 1.00 92.38 252 GLY A O 1
ATOM 2035 N N . THR A 1 253 ? 16.005 -17.846 -10.062 1.00 92.19 253 THR A N 1
ATOM 2036 C CA . THR A 1 253 ? 16.775 -16.658 -9.691 1.00 92.19 253 THR A CA 1
ATOM 2037 C C . THR A 1 253 ? 17.617 -16.168 -10.868 1.00 92.19 253 THR A C 1
ATOM 2039 O O . THR A 1 253 ? 17.492 -15.010 -11.246 1.00 92.19 253 THR A O 1
ATOM 2042 N N . PHE A 1 254 ? 18.383 -17.046 -11.518 1.00 93.94 254 PHE A N 1
ATOM 2043 C CA . PHE A 1 254 ? 19.222 -16.707 -12.670 1.00 93.94 254 PHE A CA 1
ATOM 2044 C C . PHE A 1 254 ? 18.416 -16.120 -13.837 1.00 93.94 254 PHE A C 1
ATOM 2046 O O . PHE A 1 254 ? 18.783 -15.078 -14.376 1.00 93.94 254 PHE A O 1
ATOM 2053 N N . VAL A 1 255 ? 17.281 -16.736 -14.187 1.00 93.75 255 VAL A N 1
ATOM 2054 C CA . VAL A 1 255 ? 16.396 -16.247 -15.257 1.00 93.75 255 VAL A CA 1
ATOM 2055 C C . VAL A 1 255 ? 15.855 -14.853 -14.937 1.00 93.75 255 VAL A C 1
ATOM 2057 O O . VAL A 1 255 ? 15.924 -13.960 -15.781 1.00 93.75 255 VAL A O 1
ATOM 2060 N N . ILE A 1 256 ? 15.346 -14.639 -13.719 1.00 91.06 256 ILE A N 1
ATOM 2061 C CA . ILE A 1 256 ? 14.811 -13.332 -13.316 1.00 91.06 256 ILE A CA 1
ATOM 2062 C C . ILE A 1 256 ? 15.929 -12.284 -13.269 1.00 91.06 256 ILE A C 1
ATOM 2064 O O . ILE A 1 256 ? 15.717 -11.163 -13.729 1.00 91.06 256 ILE A O 1
ATOM 2068 N N . THR A 1 257 ? 17.122 -12.631 -12.779 1.00 89.56 257 THR A N 1
ATOM 2069 C CA . THR A 1 257 ? 18.277 -11.723 -12.758 1.00 89.56 257 THR A CA 1
ATOM 2070 C C . THR A 1 257 ? 18.694 -11.307 -14.167 1.00 89.56 257 THR A C 1
ATOM 2072 O O . THR A 1 257 ? 18.854 -10.114 -14.401 1.00 89.56 257 THR A O 1
ATOM 2075 N N . ILE A 1 258 ? 18.784 -12.235 -15.128 1.00 90.69 258 ILE A N 1
ATOM 2076 C CA . ILE A 1 258 ? 19.084 -11.902 -16.532 1.00 90.69 258 ILE A CA 1
ATOM 2077 C C . ILE A 1 258 ? 18.021 -10.971 -17.117 1.00 90.69 258 ILE A C 1
ATOM 2079 O O . ILE A 1 258 ? 18.364 -9.963 -17.732 1.00 90.69 258 ILE A O 1
ATOM 2083 N N . LEU A 1 259 ? 16.735 -11.266 -16.900 1.00 89.62 259 LEU A N 1
ATOM 2084 C CA . LEU A 1 259 ? 15.643 -10.404 -17.363 1.00 89.62 259 LEU A CA 1
ATOM 2085 C C . LEU A 1 259 ? 15.750 -8.988 -16.775 1.00 89.62 259 LEU A C 1
ATOM 2087 O O . LEU A 1 259 ? 15.578 -8.005 -17.498 1.00 89.62 259 LEU A O 1
ATOM 2091 N N . CYS A 1 260 ? 16.087 -8.876 -15.485 1.00 87.25 260 CYS A N 1
ATOM 2092 C CA . CYS A 1 260 ? 16.308 -7.591 -14.822 1.00 87.25 260 CYS A CA 1
ATOM 2093 C C . CYS A 1 260 ? 17.539 -6.856 -15.370 1.00 87.25 260 CYS A C 1
ATOM 2095 O O . CYS A 1 260 ? 17.463 -5.650 -15.581 1.00 87.25 260 CYS A O 1
ATOM 2097 N N . ALA A 1 261 ? 18.643 -7.563 -15.620 1.00 86.19 261 ALA A N 1
ATOM 2098 C CA . ALA A 1 261 ? 19.887 -6.983 -16.121 1.00 86.19 261 ALA A CA 1
ATOM 2099 C C . ALA A 1 261 ? 19.723 -6.435 -17.545 1.00 86.19 261 ALA A C 1
ATOM 2101 O O . ALA A 1 261 ? 20.136 -5.310 -17.825 1.00 86.19 261 ALA A O 1
ATOM 2102 N N . ILE A 1 262 ? 19.037 -7.181 -18.420 1.00 86.88 262 ILE A N 1
ATOM 2103 C CA . ILE A 1 262 ? 18.716 -6.737 -19.783 1.00 86.88 262 ILE A CA 1
ATOM 2104 C C . ILE A 1 262 ? 17.836 -5.482 -19.742 1.00 86.88 262 ILE A C 1
ATOM 2106 O O . ILE A 1 262 ? 18.093 -4.534 -20.472 1.00 86.88 262 ILE A O 1
ATOM 2110 N N . CYS A 1 263 ? 16.827 -5.435 -18.869 1.00 83.38 263 CYS A N 1
ATOM 2111 C CA . CYS A 1 263 ? 15.855 -4.335 -18.845 1.00 83.38 263 CYS A CA 1
ATOM 2112 C C . CYS A 1 263 ? 16.195 -3.210 -17.849 1.00 83.38 263 CYS A C 1
ATOM 2114 O O . CYS A 1 263 ? 15.371 -2.318 -17.625 1.00 83.38 263 CYS A O 1
ATOM 2116 N N . GLY A 1 264 ? 17.365 -3.244 -17.204 1.00 73.50 264 GLY A N 1
ATOM 2117 C CA . GLY A 1 264 ? 17.675 -2.336 -16.102 1.00 73.50 264 GLY A CA 1
ATOM 2118 C C . GLY A 1 264 ? 19.058 -2.537 -15.480 1.00 73.50 264 GLY A C 1
ATOM 2119 O O . GLY A 1 264 ? 19.129 -2.970 -14.329 1.00 73.50 264 GLY A O 1
ATOM 2120 N N . PRO A 1 265 ? 20.152 -2.113 -16.142 1.00 64.12 265 PRO A N 1
ATOM 2121 C CA . PRO A 1 265 ? 21.490 -2.140 -15.539 1.00 64.12 265 PRO A CA 1
ATOM 2122 C C . PRO A 1 265 ? 21.581 -1.303 -14.244 1.00 64.12 265 PRO A C 1
ATOM 2124 O O . PRO A 1 265 ? 22.417 -1.557 -13.384 1.00 64.12 265 PRO A O 1
ATOM 2127 N N . TYR A 1 266 ? 20.671 -0.343 -14.041 1.00 54.19 266 TYR A N 1
ATOM 2128 C CA . TYR A 1 266 ? 20.597 0.465 -12.816 1.00 54.19 266 TYR A CA 1
ATOM 2129 C C . TYR A 1 266 ? 20.028 -0.272 -11.593 1.00 54.19 266 TYR A C 1
ATOM 2131 O O . TYR A 1 266 ? 20.183 0.206 -10.467 1.00 54.19 266 TYR A O 1
ATOM 2139 N N . VAL A 1 267 ? 19.366 -1.421 -11.772 1.00 52.06 267 VAL A N 1
ATOM 2140 C CA . VAL A 1 267 ? 18.785 -2.179 -10.650 1.00 52.06 267 VAL A CA 1
ATOM 2141 C C . VAL A 1 267 ? 19.863 -2.974 -9.905 1.00 52.06 267 VAL A C 1
ATOM 2143 O O . VAL A 1 267 ? 19.772 -3.107 -8.682 1.00 52.06 267 VAL A O 1
ATOM 2146 N N . GLU A 1 268 ? 20.927 -3.402 -10.597 1.00 49.97 268 GLU A N 1
ATOM 2147 C CA . GLU A 1 268 ? 22.012 -4.201 -10.010 1.00 49.97 268 GLU A CA 1
ATOM 2148 C C . GLU A 1 268 ? 22.749 -3.480 -8.878 1.00 49.97 268 GLU A C 1
ATOM 2150 O O . GLU A 1 268 ? 23.030 -4.094 -7.844 1.00 49.97 268 GLU A O 1
ATOM 2155 N N . VAL A 1 269 ? 22.968 -2.165 -9.008 1.00 51.47 269 VAL A N 1
ATOM 2156 C CA . VAL A 1 269 ? 23.627 -1.358 -7.968 1.00 51.47 269 VAL A CA 1
ATOM 2157 C C . VAL A 1 269 ? 22.834 -1.417 -6.661 1.00 51.47 269 VAL A C 1
ATOM 2159 O O . VAL A 1 269 ? 23.414 -1.614 -5.597 1.00 51.47 269 VAL A O 1
ATOM 2162 N N . ARG A 1 270 ? 21.496 -1.354 -6.718 1.00 51.47 270 ARG A N 1
ATOM 2163 C CA . ARG A 1 270 ? 20.645 -1.384 -5.518 1.00 51.47 270 ARG A CA 1
ATOM 2164 C C . ARG A 1 270 ? 20.575 -2.772 -4.877 1.00 51.47 270 ARG A C 1
ATOM 2166 O O . ARG A 1 270 ? 20.540 -2.867 -3.650 1.00 51.47 270 ARG A O 1
ATOM 2173 N N . THR A 1 271 ? 20.564 -3.841 -5.673 1.00 52.84 271 THR A N 1
ATOM 2174 C CA . THR A 1 271 ? 20.591 -5.219 -5.153 1.00 52.84 271 THR A CA 1
ATOM 2175 C C . THR A 1 271 ? 21.944 -5.583 -4.549 1.00 52.84 271 THR A C 1
ATOM 2177 O O . THR A 1 271 ? 21.970 -6.229 -3.505 1.00 52.84 271 THR A O 1
ATOM 2180 N N . MET A 1 272 ? 23.059 -5.113 -5.121 1.00 53.25 272 MET A N 1
ATOM 2181 C CA . MET A 1 272 ? 24.393 -5.334 -4.552 1.00 53.25 272 MET A CA 1
ATOM 2182 C C . MET A 1 272 ? 24.607 -4.567 -3.242 1.00 53.25 272 MET A C 1
ATOM 2184 O O . MET A 1 272 ? 25.125 -5.148 -2.291 1.00 53.25 272 MET A O 1
ATOM 2188 N N . THR A 1 273 ? 24.141 -3.317 -3.119 1.00 53.75 273 THR A N 1
ATOM 2189 C CA . THR A 1 273 ? 24.262 -2.566 -1.851 1.00 53.75 273 THR A CA 1
ATOM 2190 C C . THR A 1 273 ? 23.486 -3.224 -0.703 1.00 53.75 273 THR A C 1
ATOM 2192 O O . THR A 1 273 ? 23.934 -3.190 0.440 1.00 53.75 273 THR A O 1
ATOM 2195 N N . LEU A 1 274 ? 22.354 -3.878 -0.990 1.00 51.97 274 LEU A N 1
ATOM 2196 C CA . LEU A 1 274 ? 21.604 -4.654 0.006 1.00 51.97 274 LEU A CA 1
ATOM 2197 C C . LEU A 1 274 ? 22.251 -6.018 0.317 1.00 51.97 274 LEU A C 1
ATOM 2199 O O . LEU A 1 274 ? 22.040 -6.546 1.404 1.00 51.97 274 LEU A O 1
ATOM 2203 N N . CYS A 1 275 ? 23.051 -6.584 -0.595 1.00 50.53 275 CYS A N 1
ATOM 2204 C CA . CYS A 1 275 ? 23.829 -7.807 -0.354 1.00 50.53 275 CYS A CA 1
ATOM 2205 C C . CYS A 1 275 ? 25.051 -7.591 0.550 1.00 50.53 275 CYS A C 1
ATOM 2207 O O . CYS A 1 275 ? 25.427 -8.522 1.255 1.00 50.53 275 CYS A O 1
ATOM 2209 N N . SER A 1 276 ? 25.673 -6.408 0.538 1.00 49.81 276 SER A N 1
ATOM 2210 C CA . SER A 1 276 ? 26.866 -6.134 1.358 1.00 49.81 276 SER A CA 1
ATOM 2211 C C . SER A 1 276 ? 26.575 -5.879 2.840 1.00 49.81 276 SER A C 1
ATOM 2213 O O . SER A 1 276 ? 27.506 -5.889 3.638 1.00 49.81 276 SER A O 1
ATOM 2215 N N . TYR A 1 277 ? 25.312 -5.708 3.243 1.00 48.81 277 TYR A N 1
ATOM 2216 C CA . TYR A 1 277 ? 24.934 -5.696 4.660 1.00 48.81 277 TYR A CA 1
ATOM 2217 C C . TYR A 1 277 ? 24.742 -7.131 5.162 1.00 48.81 277 TYR A C 1
ATOM 2219 O O . TYR A 1 277 ? 23.627 -7.640 5.270 1.00 48.81 277 TYR A O 1
ATOM 2227 N N . ASN A 1 278 ? 25.858 -7.799 5.440 1.00 45.06 278 ASN A N 1
ATOM 2228 C CA . ASN A 1 278 ? 25.883 -9.097 6.099 1.00 45.06 278 ASN A CA 1
ATOM 2229 C C . ASN A 1 278 ? 25.842 -8.872 7.628 1.00 45.06 278 ASN A C 1
ATOM 2231 O O . ASN A 1 278 ? 26.759 -8.245 8.154 1.00 45.06 278 ASN A O 1
ATOM 2235 N N . PRO A 1 279 ? 24.822 -9.339 8.371 1.00 48.84 279 PRO A N 1
ATOM 2236 C CA . PRO A 1 279 ? 24.710 -9.121 9.817 1.00 48.84 279 PRO A CA 1
ATOM 2237 C C . PRO A 1 279 ? 25.564 -10.104 10.650 1.00 48.84 279 PRO A C 1
ATOM 2239 O O . PRO A 1 279 ? 25.170 -10.474 11.750 1.00 48.84 279 PRO A O 1
ATOM 2242 N N . MET A 1 280 ? 26.715 -10.553 10.138 1.00 46.28 280 MET A N 1
ATOM 2243 C CA . MET A 1 280 ? 27.578 -11.553 10.795 1.00 46.28 280 MET A CA 1
ATOM 2244 C C . MET A 1 280 ? 28.723 -10.966 11.640 1.00 46.28 280 MET A C 1
ATOM 2246 O O . MET A 1 280 ? 29.667 -11.679 11.958 1.00 46.28 280 MET A O 1
ATOM 2250 N N . GLU A 1 281 ? 28.633 -9.705 12.063 1.00 45.31 281 GLU A N 1
ATOM 2251 C CA . GLU A 1 281 ? 29.580 -9.118 13.027 1.00 45.31 281 GLU A CA 1
ATOM 2252 C C . GLU A 1 281 ? 28.859 -8.307 14.108 1.00 45.31 281 GLU A C 1
ATOM 2254 O O . GLU A 1 281 ? 29.030 -7.099 14.212 1.00 45.31 281 GLU A O 1
ATOM 2259 N N . ILE A 1 282 ? 28.028 -8.966 14.919 1.00 46.22 282 ILE A N 1
ATOM 2260 C CA . ILE A 1 282 ? 27.798 -8.544 16.309 1.00 46.22 282 ILE A CA 1
ATOM 2261 C C . ILE A 1 282 ? 27.690 -9.826 17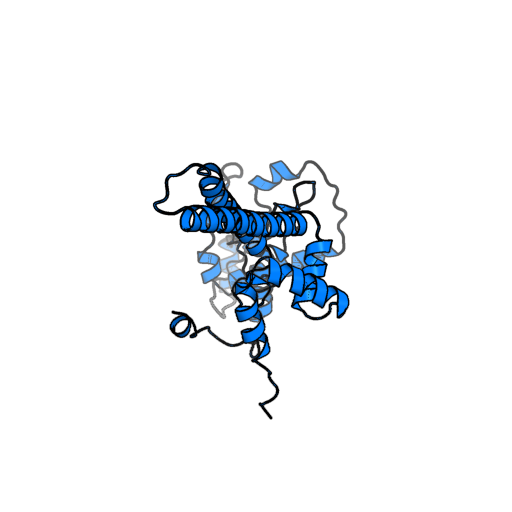.143 1.00 46.22 282 ILE A C 1
ATOM 2263 O O . ILE A 1 282 ? 26.616 -10.420 17.247 1.00 46.22 282 ILE A O 1
ATOM 2267 N N . VAL A 1 283 ? 28.835 -10.273 17.662 1.00 47.44 283 VAL A N 1
ATOM 2268 C CA . VAL A 1 283 ? 28.945 -11.159 18.833 1.00 47.44 283 VAL A CA 1
ATOM 2269 C C . VAL A 1 283 ? 29.251 -10.272 20.028 1.00 47.44 283 VAL A C 1
ATOM 2271 O O . VAL A 1 283 ? 30.094 -9.362 19.857 1.00 47.44 283 VAL A O 1
#